Protein AF-A0A813L728-F1 (afdb_monomer_lite)

Radius of gyration: 20.86 Å; chains: 1; bounding box: 48×53×49 Å

pLDDT: mean 87.42, std 15.73, range [33.44, 98.44]

Foldseek 3Di:
DDDPPDPPPPDPDPPPPPQDQDDLVLLLVLLVVLLVVQLVVLVVVVVVCVVVVVDDDDQLDLNNLSSVCSVDPVNSVVLSVVLSVVCVVCSVVCRRPDSLSSSLVSLLVSVLVLLLVQVVDDSSNHNDPWAWPDCPDPRRLATPQLLVCVQVAWEQFQNDIAHNVVVCVVVVDDCVPCVVVSVVSSNVSSVVVLVSLCVQCPCCVVVPSSVNNSLNCCSGVNVVVSSLVSSVQFFDKDFADFDKHWYWHKHFPCPPNDTDIDIDIDIDGPPTPDIDGCPDDDDDDD

Sequence (286 aa):
MSGIPQHVSILQSDEESACLALSDEAADRAMCDFYESMASRARQQRRRRQRMCLGPLPAGSSKRNLSELYLDLGQRAELQASSRAYLRKHAARLGSACESSLRGLVALQHFFDLDLGDLSLPRELRRSDDEFVDETGPNQDVSLQMVMDATRALYVVEGATMDFASELSASGLDLEEVPHEVERLKADFADRLVQCVRSCLGSHAHSCPELLRAVTNAMSQSGLANMERACSDCPQVVVSGGEQRLVFDLRRADALGVATWALHLLVEKTDFESCLAVVDEEPWFC

Secondary structure (DSSP, 8-state):
--PPPP-----------------HHHHHHHHHHHHHHHHHHHHHHHHHHHHTT--SPPTT-HHHHHHHHHH-HHHHHHHHHHHHHHHHHHGGGSTT--HHHHHHHHHHHHHHHHHHHHTTS-GGG-SS---BS-TTSTTTTSBHHHHHHGGGSEEEETTEEEEHHHHHHHHT--TTT-HHHHHHHHHHHHHHHHHHHHHHHTTHHHH-HHHHHHHHHHTSHHHHHHHHHHTTTSPEEEEESSEEEEEEEEEE--BTTB--EEEEEEEEEES-SEEEEE-SS-----

Organism: Polarella glacialis (NCBI:txid89957)

Structure (mmCIF, N/CA/C/O backbone):
data_AF-A0A813L728-F1
#
_entry.id   AF-A0A813L728-F1
#
loop_
_atom_site.group_PDB
_atom_site.id
_atom_site.type_symbol
_atom_site.label_atom_id
_atom_site.label_alt_id
_atom_site.label_comp_id
_atom_site.label_asym_id
_atom_site.label_entity_id
_atom_site.label_seq_id
_atom_site.pdbx_PDB_ins_code
_atom_site.Cartn_x
_atom_site.Cartn_y
_atom_site.Cartn_z
_atom_site.occupancy
_atom_site.B_iso_or_equiv
_atom_site.auth_seq_id
_atom_site.auth_comp_id
_atom_site.auth_asym_id
_atom_site.auth_atom_id
_atom_site.pdbx_PDB_model_num
ATOM 1 N N . MET A 1 1 ? -29.711 -11.064 14.785 1.00 33.44 1 MET A N 1
ATOM 2 C CA . MET A 1 1 ? -28.654 -12.090 14.678 1.00 33.44 1 MET A CA 1
ATOM 3 C C . MET A 1 1 ? -28.111 -12.026 13.260 1.00 33.44 1 MET A C 1
ATOM 5 O O . MET A 1 1 ? -28.622 -12.707 12.383 1.00 33.44 1 MET A O 1
ATOM 9 N N . SER A 1 2 ? -27.172 -11.115 13.016 1.00 34.81 2 SER A N 1
ATOM 10 C CA . SER A 1 2 ? -26.448 -10.993 11.751 1.00 34.81 2 SER A CA 1
ATOM 11 C C . SER A 1 2 ? -25.449 -12.145 11.677 1.00 34.81 2 SER A C 1
ATOM 13 O O . SER A 1 2 ? -24.458 -12.172 12.402 1.00 34.81 2 SER A O 1
ATOM 15 N N . GLY A 1 3 ? -25.763 -13.160 10.872 1.00 37.31 3 GLY A N 1
ATOM 16 C CA . GLY A 1 3 ? -24.809 -14.219 10.574 1.00 37.31 3 GLY A CA 1
ATOM 17 C C . GLY A 1 3 ? -23.615 -13.607 9.853 1.00 37.31 3 GLY A C 1
ATOM 18 O O . GLY A 1 3 ? -23.790 -12.987 8.807 1.00 37.31 3 GLY A O 1
ATOM 19 N N . ILE A 1 4 ? -22.416 -13.769 10.413 1.00 40.19 4 ILE A N 1
ATOM 20 C CA . ILE A 1 4 ? -21.175 -13.579 9.662 1.00 40.19 4 ILE A CA 1
ATOM 21 C C . ILE A 1 4 ? -21.316 -14.462 8.415 1.00 40.19 4 ILE A C 1
ATOM 23 O O . ILE A 1 4 ? -21.597 -15.655 8.582 1.00 40.19 4 ILE A O 1
ATOM 27 N N . PRO A 1 5 ? -21.213 -13.914 7.189 1.00 42.25 5 PRO A N 1
ATOM 28 C CA . PRO A 1 5 ? -21.344 -14.727 5.995 1.00 42.25 5 PRO A CA 1
ATOM 29 C C . PRO A 1 5 ? -20.314 -15.849 6.086 1.00 42.25 5 PRO A C 1
ATOM 31 O O . PRO A 1 5 ? -19.114 -15.592 6.194 1.00 42.25 5 PRO A O 1
ATOM 34 N N . GLN A 1 6 ? -20.804 -17.094 6.117 1.00 45.06 6 GLN A N 1
ATOM 35 C CA . GLN A 1 6 ? -19.964 -18.268 5.930 1.00 45.06 6 GLN A CA 1
ATOM 36 C C . GLN A 1 6 ? -19.134 -17.998 4.685 1.00 45.06 6 GLN A C 1
ATOM 38 O O . GLN A 1 6 ? -19.723 -17.710 3.644 1.00 45.06 6 GLN A O 1
ATOM 43 N N . HIS A 1 7 ? -17.807 -18.014 4.857 1.00 42.72 7 HIS A N 1
ATOM 44 C CA . HIS A 1 7 ? -16.779 -17.962 3.822 1.00 42.72 7 HIS A CA 1
ATOM 45 C C . HIS A 1 7 ? -17.387 -18.090 2.426 1.00 42.72 7 HIS A C 1
ATOM 47 O O . HIS A 1 7 ? -17.710 -19.196 1.985 1.00 42.72 7 HIS A O 1
ATOM 53 N N . VAL A 1 8 ? -17.594 -16.955 1.753 1.00 39.00 8 VAL A N 1
ATOM 54 C CA . VAL A 1 8 ? -17.923 -16.982 0.334 1.00 39.00 8 VAL A CA 1
ATOM 55 C C . VAL A 1 8 ? -16.756 -17.724 -0.304 1.00 39.00 8 VAL A C 1
ATOM 57 O O . VAL A 1 8 ? -15.610 -17.276 -0.253 1.00 39.00 8 VAL A O 1
ATOM 60 N N . SER A 1 9 ? -17.032 -18.925 -0.805 1.00 40.25 9 SER A N 1
ATOM 61 C CA . SER A 1 9 ? -16.152 -19.644 -1.714 1.00 40.25 9 SER A CA 1
ATOM 62 C C . SER A 1 9 ? -16.129 -18.809 -2.992 1.00 40.25 9 SER A C 1
ATOM 64 O O . SER A 1 9 ? -16.942 -18.985 -3.894 1.00 40.25 9 SER A O 1
ATOM 66 N N . ILE A 1 10 ? -15.302 -17.763 -2.981 1.00 40.91 10 ILE A N 1
ATOM 67 C CA . ILE A 1 10 ? -15.144 -16.836 -4.093 1.00 40.91 10 ILE A CA 1
ATOM 68 C C . ILE A 1 10 ? -14.447 -17.627 -5.202 1.00 40.91 10 ILE A C 1
ATOM 70 O O . ILE A 1 10 ? -13.251 -17.890 -5.135 1.00 40.91 10 ILE A O 1
ATOM 74 N N . LEU A 1 11 ? -15.251 -18.001 -6.200 1.00 40.62 11 LEU A N 1
ATOM 75 C CA . LEU A 1 11 ? -14.861 -18.276 -7.583 1.00 40.62 11 LEU A CA 1
ATOM 76 C C . LEU A 1 11 ? -13.913 -19.471 -7.789 1.00 40.62 11 LEU A C 1
ATOM 78 O O . LEU A 1 11 ? -12.743 -19.316 -8.123 1.00 40.62 11 LEU A O 1
ATOM 82 N N . GLN A 1 12 ? -14.463 -20.683 -7.711 1.00 35.78 12 GLN A N 1
ATOM 83 C CA . GLN A 1 12 ? -14.023 -21.779 -8.581 1.00 35.78 12 GLN A CA 1
ATOM 84 C C . GLN A 1 12 ? -14.997 -21.857 -9.762 1.00 35.78 12 GLN A C 1
ATOM 86 O O . GLN A 1 12 ? -15.896 -22.690 -9.787 1.00 35.78 12 GLN A O 1
ATOM 91 N N . SER A 1 13 ? -14.896 -20.911 -10.696 1.00 40.94 13 SER A N 1
ATOM 92 C CA . SER A 1 13 ? -15.490 -21.084 -12.022 1.00 40.94 13 SER A CA 1
ATOM 93 C C . SER A 1 13 ? -14.519 -21.900 -12.869 1.00 40.94 13 SER A C 1
ATOM 95 O O . SER A 1 13 ? -13.358 -21.513 -12.998 1.00 40.94 13 SER A O 1
ATOM 97 N N . ASP A 1 14 ? -15.008 -23.008 -13.424 1.00 38.53 14 ASP A N 1
ATOM 98 C CA . ASP A 1 14 ? -14.308 -23.938 -14.318 1.00 38.53 14 ASP A CA 1
ATOM 99 C C . ASP A 1 14 ? -13.938 -23.287 -15.670 1.00 38.53 14 ASP A C 1
ATOM 101 O O . ASP A 1 14 ? -14.386 -23.704 -16.737 1.00 38.53 14 ASP A O 1
ATOM 105 N N . GLU A 1 15 ? -13.110 -22.243 -15.652 1.00 45.66 15 GLU A N 1
ATOM 106 C CA . GLU A 1 15 ? -12.369 -21.809 -16.834 1.00 45.66 15 GLU A CA 1
ATOM 107 C C . GLU A 1 15 ? -11.102 -22.666 -16.943 1.00 45.66 15 GLU A C 1
ATOM 109 O O . GLU A 1 15 ? -9.995 -22.234 -16.622 1.00 45.66 15 GLU A O 1
ATOM 114 N N . GLU A 1 16 ? -11.263 -23.905 -17.422 1.00 41.69 16 GLU A N 1
ATOM 115 C CA . GLU A 1 16 ? -10.178 -24.706 -18.008 1.00 41.69 16 GLU A CA 1
ATOM 116 C C . GLU A 1 16 ? -9.708 -24.042 -19.319 1.00 41.69 16 GLU A C 1
ATOM 118 O O . GLU A 1 16 ? -9.849 -24.562 -20.426 1.00 41.69 16 GLU A O 1
ATOM 123 N N . SER A 1 17 ? -9.175 -22.828 -19.201 1.00 46.94 17 SER A N 1
ATOM 124 C CA . SER A 1 17 ? -8.509 -22.110 -20.275 1.00 46.94 17 SER A CA 1
ATOM 125 C C . SER A 1 17 ? -7.067 -22.600 -20.331 1.00 46.94 17 SER A C 1
ATOM 127 O O . SER A 1 17 ? -6.365 -22.623 -19.318 1.00 46.94 17 SER A O 1
ATOM 129 N N . ALA A 1 18 ? -6.644 -23.058 -21.509 1.00 43.97 18 ALA A N 1
ATOM 130 C CA . ALA A 1 18 ? -5.327 -23.622 -21.767 1.00 43.97 18 ALA A CA 1
ATOM 131 C C . ALA A 1 18 ? -4.211 -22.716 -21.213 1.00 43.97 18 ALA A C 1
ATOM 133 O O . ALA A 1 18 ? -3.842 -21.709 -21.816 1.00 43.97 18 ALA A O 1
ATOM 134 N N . CYS A 1 19 ? -3.675 -23.092 -20.052 1.00 46.41 19 CYS A N 1
ATOM 135 C CA . CYS A 1 19 ? -2.580 -22.403 -19.388 1.00 46.41 19 CYS A CA 1
ATOM 136 C C . CYS A 1 19 ? -1.294 -22.673 -20.169 1.00 46.41 19 CYS A C 1
ATOM 138 O O . CYS A 1 19 ? -0.589 -23.657 -19.936 1.00 46.41 19 CYS A O 1
ATOM 140 N N . LEU A 1 20 ? -1.022 -21.829 -21.162 1.00 53.47 20 LEU A N 1
ATOM 141 C CA . LEU A 1 20 ? 0.283 -21.777 -21.801 1.00 53.47 20 LEU A CA 1
ATOM 142 C C . LEU A 1 20 ? 1.293 -21.369 -20.730 1.00 53.47 20 LEU A C 1
ATOM 144 O O . LEU A 1 20 ? 1.094 -20.372 -20.036 1.00 53.47 20 LEU A O 1
ATOM 148 N N . ALA A 1 21 ? 2.366 -22.151 -20.593 1.00 62.88 21 ALA A N 1
ATOM 149 C CA . ALA A 1 21 ? 3.501 -21.763 -19.773 1.00 62.88 21 ALA A CA 1
ATOM 150 C C . ALA A 1 21 ? 3.880 -20.318 -20.115 1.00 62.88 21 ALA A C 1
ATOM 152 O O . ALA A 1 21 ? 3.977 -19.973 -21.295 1.00 62.88 21 ALA A O 1
ATOM 153 N N . LEU A 1 22 ? 4.052 -19.488 -19.087 1.00 68.94 22 LEU A N 1
ATOM 154 C CA . LEU A 1 22 ? 4.446 -18.095 -19.243 1.00 68.94 22 LEU A CA 1
ATOM 155 C C . LEU A 1 22 ? 5.644 -17.993 -20.177 1.00 68.94 22 LEU A C 1
ATOM 157 O O . LEU A 1 22 ? 6.739 -18.435 -19.825 1.00 68.94 22 LEU A O 1
ATOM 161 N N . SER A 1 23 ? 5.431 -17.440 -21.371 1.00 84.38 23 SER A N 1
ATOM 162 C CA . SER A 1 23 ? 6.546 -17.189 -22.268 1.00 84.38 23 SER A CA 1
ATOM 163 C C . SER A 1 23 ? 7.343 -16.015 -21.711 1.00 84.38 23 SER A C 1
ATOM 165 O O . SER A 1 23 ? 6.770 -15.014 -21.266 1.00 84.38 23 SER A O 1
ATOM 167 N N . ASP A 1 24 ? 8.670 -16.132 -21.734 1.00 87.00 24 ASP A N 1
ATOM 168 C CA . ASP A 1 24 ? 9.563 -15.035 -21.352 1.00 87.00 24 ASP A CA 1
ATOM 169 C C . ASP A 1 24 ? 9.222 -13.755 -22.145 1.00 87.00 24 ASP A C 1
ATOM 171 O O . ASP A 1 24 ? 9.343 -12.653 -21.616 1.00 87.00 24 ASP A O 1
ATOM 175 N N . GLU A 1 25 ? 8.702 -13.878 -23.376 1.00 90.25 25 GLU A N 1
ATOM 176 C CA . GLU A 1 25 ? 8.285 -12.719 -24.172 1.00 90.25 25 GLU A CA 1
ATOM 177 C C . GLU A 1 25 ? 7.039 -12.017 -23.617 1.00 90.25 25 GLU A C 1
ATOM 179 O O . GLU A 1 25 ? 6.955 -10.794 -23.697 1.00 90.25 25 GLU A O 1
ATOM 184 N N . ALA A 1 26 ? 6.059 -12.757 -23.085 1.00 88.62 26 ALA A N 1
ATOM 185 C CA . ALA A 1 26 ? 4.867 -12.161 -22.478 1.00 88.62 26 ALA A CA 1
ATOM 186 C C . ALA A 1 26 ? 5.221 -11.414 -21.186 1.00 88.62 26 ALA A C 1
ATOM 188 O O . ALA A 1 26 ? 4.775 -10.286 -20.980 1.00 88.62 26 ALA A O 1
ATOM 189 N N . ALA A 1 27 ? 6.083 -12.009 -20.356 1.00 90.56 27 ALA A N 1
ATOM 190 C CA . ALA A 1 27 ? 6.622 -11.349 -19.172 1.00 90.56 27 ALA A CA 1
ATOM 191 C C . ALA A 1 27 ? 7.391 -10.069 -19.544 1.00 90.56 27 ALA A C 1
ATOM 193 O O . ALA A 1 27 ? 7.193 -9.022 -18.927 1.00 90.56 27 ALA A O 1
ATOM 194 N N . ASP A 1 28 ? 8.234 -10.137 -20.576 1.00 93.00 28 ASP A N 1
ATOM 195 C CA . ASP A 1 28 ? 9.017 -8.998 -21.049 1.00 93.00 28 ASP A CA 1
ATOM 196 C C . ASP A 1 28 ? 8.149 -7.861 -21.585 1.00 93.00 28 ASP A C 1
ATOM 198 O O . ASP A 1 28 ? 8.400 -6.706 -21.242 1.00 93.00 28 ASP A O 1
ATOM 202 N N . ARG A 1 29 ? 7.102 -8.166 -22.361 1.00 92.88 29 ARG A N 1
ATOM 203 C CA . ARG A 1 29 ? 6.135 -7.152 -22.807 1.00 92.88 29 ARG A CA 1
ATOM 204 C C . ARG A 1 29 ? 5.425 -6.493 -21.630 1.00 92.88 29 ARG A C 1
ATOM 206 O O . ARG A 1 29 ? 5.474 -5.273 -21.519 1.00 92.88 29 ARG A O 1
ATOM 213 N N . ALA A 1 30 ? 4.868 -7.281 -20.708 1.00 91.81 30 ALA A N 1
ATOM 214 C CA . ALA A 1 30 ? 4.169 -6.752 -19.537 1.00 91.81 30 ALA A CA 1
ATOM 215 C C . ALA A 1 30 ? 5.060 -5.812 -18.700 1.00 91.81 30 ALA A C 1
ATOM 217 O O . ALA A 1 30 ? 4.615 -4.740 -18.282 1.00 91.81 30 ALA A O 1
ATOM 218 N N . MET A 1 31 ? 6.335 -6.173 -18.499 1.00 94.94 31 MET A N 1
ATOM 219 C CA . MET A 1 31 ? 7.312 -5.317 -17.817 1.00 94.94 31 MET A CA 1
ATOM 220 C C . MET A 1 31 ? 7.624 -4.044 -18.610 1.00 94.94 31 MET A C 1
ATOM 222 O O . MET A 1 31 ? 7.572 -2.949 -18.045 1.00 94.94 31 MET A O 1
ATOM 226 N N . CYS A 1 32 ? 7.949 -4.158 -19.901 1.00 94.75 32 CYS A N 1
ATOM 227 C CA . CYS A 1 32 ? 8.229 -3.001 -20.752 1.00 94.75 32 CYS A CA 1
ATOM 228 C C . CYS A 1 32 ? 7.060 -2.014 -20.734 1.00 94.75 32 CYS A C 1
ATOM 230 O O . CYS A 1 32 ? 7.256 -0.847 -20.393 1.00 94.75 32 CYS A O 1
ATOM 232 N N . ASP A 1 33 ? 5.846 -2.500 -20.979 1.00 93.38 33 ASP A N 1
ATOM 233 C CA . ASP A 1 33 ? 4.644 -1.676 -21.032 1.00 93.38 33 ASP A CA 1
ATOM 234 C C . ASP A 1 33 ? 4.364 -0.992 -19.686 1.00 93.38 33 ASP A C 1
ATOM 236 O O . ASP A 1 33 ? 3.955 0.174 -19.648 1.00 93.38 33 ASP A O 1
ATOM 240 N N . PHE A 1 34 ? 4.573 -1.692 -18.564 1.00 94.88 34 PHE A N 1
ATOM 241 C CA . PHE A 1 34 ? 4.409 -1.117 -17.227 1.00 94.88 34 PHE A CA 1
ATOM 242 C C . PHE A 1 34 ? 5.401 0.031 -16.985 1.00 94.88 34 PHE A C 1
ATOM 244 O O . PHE A 1 34 ? 5.005 1.161 -16.686 1.00 94.88 34 PHE A O 1
ATOM 251 N N . TYR A 1 35 ? 6.699 -0.222 -17.157 1.00 96.25 35 TYR A N 1
ATOM 252 C CA . TYR A 1 35 ? 7.739 0.772 -16.876 1.00 96.25 35 TYR A CA 1
ATOM 253 C C . TYR A 1 35 ? 7.752 1.933 -17.878 1.00 96.25 35 TYR A C 1
ATOM 255 O O . TYR A 1 35 ? 8.123 3.059 -17.526 1.00 96.25 35 TYR A O 1
ATOM 263 N N . GLU A 1 36 ? 7.344 1.701 -19.125 1.00 95.69 36 GLU A N 1
ATOM 264 C CA . GLU A 1 36 ? 7.125 2.767 -20.100 1.00 95.69 36 GLU A CA 1
ATOM 265 C C . GLU A 1 36 ? 5.927 3.637 -19.732 1.00 95.69 36 GLU A C 1
ATOM 267 O O . GLU A 1 36 ? 6.046 4.864 -19.795 1.00 95.69 36 GLU A O 1
ATOM 272 N N . SER A 1 37 ? 4.826 3.036 -19.267 1.00 93.62 37 SER A N 1
ATOM 273 C CA . SER A 1 37 ? 3.668 3.770 -18.746 1.00 93.62 37 SER A CA 1
ATOM 274 C C . SER A 1 37 ? 4.062 4.667 -17.568 1.00 93.62 37 SER A C 1
ATOM 276 O O . SER A 1 37 ? 3.801 5.875 -17.589 1.00 93.62 37 SER A O 1
ATOM 278 N N . MET A 1 38 ? 4.803 4.136 -16.588 1.00 95.06 38 MET A N 1
ATOM 279 C CA . MET A 1 38 ? 5.281 4.918 -15.439 1.00 95.06 38 MET A CA 1
ATOM 280 C C . MET A 1 38 ? 6.205 6.071 -15.859 1.00 95.06 38 MET A C 1
ATOM 282 O O . MET A 1 38 ? 6.043 7.207 -15.402 1.00 95.06 38 MET A O 1
ATOM 286 N N . ALA A 1 39 ? 7.126 5.824 -16.795 1.00 96.56 39 ALA A N 1
ATOM 287 C CA . ALA A 1 39 ? 7.985 6.871 -17.346 1.00 96.56 39 ALA A CA 1
ATOM 288 C C . ALA A 1 39 ? 7.194 7.927 -18.138 1.00 96.56 39 ALA A C 1
ATOM 290 O O . ALA A 1 39 ? 7.503 9.119 -18.065 1.00 96.56 39 ALA A O 1
ATOM 291 N N . SER A 1 40 ? 6.172 7.520 -18.894 1.00 94.94 40 SER A N 1
ATOM 292 C CA . SER A 1 40 ? 5.289 8.430 -19.628 1.00 94.94 40 SER A CA 1
ATOM 293 C C . SER A 1 40 ? 4.537 9.362 -18.675 1.00 94.94 40 SER A C 1
ATOM 295 O O . SER A 1 40 ? 4.612 10.586 -18.830 1.00 94.94 40 SER A O 1
ATOM 297 N N . ARG A 1 41 ? 3.932 8.805 -17.615 1.00 91.19 41 ARG A N 1
ATOM 298 C CA . ARG A 1 41 ? 3.244 9.559 -16.553 1.00 91.19 41 ARG A CA 1
ATOM 299 C C . ARG A 1 41 ? 4.178 10.575 -15.884 1.00 91.19 41 ARG A C 1
ATOM 301 O O . ARG A 1 41 ? 3.833 11.753 -15.776 1.00 91.19 41 ARG A O 1
ATOM 308 N N . ALA A 1 42 ? 5.405 10.174 -15.541 1.00 94.44 42 ALA A N 1
ATOM 309 C CA . ALA A 1 42 ? 6.411 11.078 -14.974 1.00 94.44 42 ALA A CA 1
ATOM 310 C C . ALA A 1 42 ? 6.763 12.248 -15.925 1.00 94.44 42 ALA A C 1
ATOM 312 O O . ALA A 1 42 ? 6.818 13.414 -15.515 1.00 94.44 42 ALA A O 1
ATOM 313 N N . ARG A 1 43 ? 6.941 11.978 -17.230 1.00 95.94 43 ARG A N 1
ATOM 314 C CA . ARG A 1 43 ? 7.182 13.029 -18.244 1.00 95.94 43 ARG A CA 1
ATOM 315 C C . ARG A 1 43 ? 5.996 13.981 -18.364 1.00 95.94 43 ARG A C 1
ATOM 317 O O . ARG A 1 43 ? 6.195 15.195 -18.459 1.00 95.94 43 ARG A O 1
ATOM 324 N N . GLN A 1 44 ? 4.777 13.453 -18.376 1.00 92.44 44 GLN A N 1
ATOM 325 C CA . GLN A 1 44 ? 3.551 14.238 -18.497 1.00 92.44 44 GLN A CA 1
ATOM 326 C C . GLN A 1 44 ? 3.350 15.150 -17.286 1.00 92.44 44 GLN A C 1
ATOM 328 O O . GLN A 1 44 ? 3.116 16.346 -17.465 1.00 92.44 44 GLN A O 1
ATOM 333 N N . GLN A 1 45 ? 3.539 14.639 -16.067 1.00 91.31 45 GLN A N 1
ATOM 334 C CA . GLN A 1 45 ? 3.459 15.438 -14.844 1.00 91.31 45 GLN A CA 1
ATOM 335 C C . GLN A 1 45 ? 4.472 16.592 -14.863 1.00 91.31 45 GLN A C 1
ATOM 337 O O . GLN A 1 45 ? 4.116 17.742 -14.583 1.00 91.31 45 GLN A O 1
ATOM 342 N N . ARG A 1 46 ? 5.717 16.324 -15.282 1.00 92.62 46 ARG A N 1
ATOM 343 C CA . ARG A 1 46 ? 6.753 17.357 -15.444 1.00 92.62 46 ARG A CA 1
ATOM 344 C C . ARG A 1 46 ? 6.343 18.425 -16.464 1.00 92.62 46 ARG A C 1
ATOM 346 O O . ARG A 1 46 ? 6.459 19.615 -16.172 1.00 92.62 46 ARG A O 1
ATOM 353 N N . ARG A 1 47 ? 5.806 18.023 -17.623 1.00 93.75 47 ARG A N 1
ATOM 354 C CA . ARG A 1 47 ? 5.291 18.944 -18.658 1.00 93.75 47 ARG A CA 1
ATOM 355 C C . ARG A 1 47 ? 4.105 19.771 -18.156 1.00 93.75 47 ARG A C 1
ATOM 357 O O . ARG A 1 47 ? 4.062 20.975 -18.395 1.00 93.75 47 ARG A O 1
ATOM 364 N N . ARG A 1 48 ? 3.155 19.160 -17.439 1.00 91.69 48 ARG A N 1
ATOM 365 C CA . ARG A 1 48 ? 1.980 19.841 -16.871 1.00 91.69 48 ARG A CA 1
ATOM 366 C C . ARG A 1 48 ? 2.403 20.926 -15.882 1.00 91.69 48 ARG A C 1
ATOM 368 O O . ARG A 1 48 ? 1.940 22.057 -15.992 1.00 91.69 48 ARG A O 1
ATOM 375 N N . ARG A 1 49 ? 3.337 20.629 -14.973 1.00 91.81 49 ARG A N 1
ATOM 376 C CA . ARG A 1 49 ? 3.877 21.626 -14.029 1.00 91.81 49 ARG A CA 1
ATOM 377 C C . ARG A 1 49 ? 4.576 22.790 -14.728 1.00 91.81 49 ARG A C 1
ATOM 379 O O . ARG A 1 49 ? 4.379 23.932 -14.324 1.00 91.81 49 ARG A O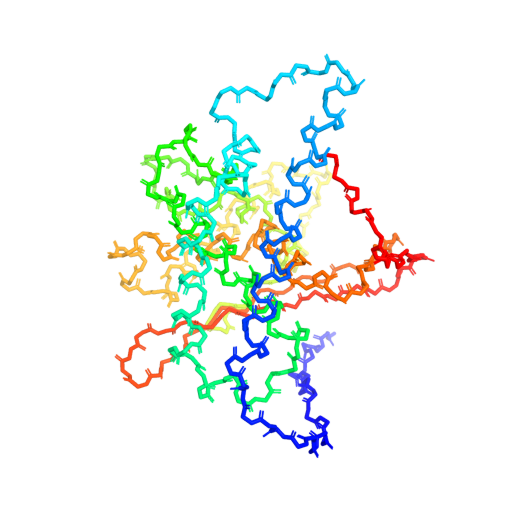 1
ATOM 386 N N . GLN A 1 50 ? 5.347 22.509 -15.782 1.00 91.94 50 GLN A N 1
ATOM 387 C CA . GLN A 1 50 ? 5.982 23.546 -16.605 1.00 91.94 50 GLN A CA 1
ATOM 388 C C . GLN A 1 50 ? 4.941 24.454 -17.271 1.00 91.94 50 GLN A C 1
ATOM 390 O O . GLN A 1 50 ? 5.088 25.670 -17.225 1.00 91.94 50 GLN A O 1
ATOM 395 N N . ARG A 1 51 ? 3.861 23.882 -17.823 1.00 92.25 51 ARG A N 1
ATOM 396 C CA . ARG A 1 51 ? 2.751 24.647 -18.423 1.00 92.25 51 ARG A CA 1
ATOM 397 C C . ARG A 1 51 ? 2.006 25.516 -17.409 1.00 92.25 51 ARG A C 1
ATOM 399 O O . ARG A 1 51 ? 1.585 26.609 -17.755 1.00 92.25 51 ARG A O 1
ATOM 406 N N . MET A 1 52 ? 1.857 25.039 -16.172 1.00 92.19 52 MET A N 1
ATOM 407 C CA . MET A 1 52 ? 1.209 25.783 -15.083 1.00 92.19 52 MET A CA 1
ATOM 408 C C . MET A 1 52 ? 2.156 26.764 -14.367 1.00 92.19 52 MET A C 1
ATOM 410 O O . MET A 1 52 ? 1.763 27.358 -13.368 1.00 92.19 52 MET A O 1
ATOM 414 N N . CYS A 1 53 ? 3.403 26.921 -14.831 1.00 90.31 53 CYS A N 1
ATOM 415 C CA . CYS A 1 53 ? 4.421 27.772 -14.205 1.00 90.31 53 CYS A CA 1
ATOM 416 C C . CYS A 1 53 ? 4.663 27.476 -12.707 1.00 90.31 53 CYS A C 1
ATOM 418 O O . CYS A 1 53 ? 5.112 28.346 -11.967 1.00 90.31 53 CYS A O 1
ATOM 420 N N . LEU A 1 54 ? 4.420 26.240 -12.248 1.00 88.88 54 LEU A N 1
ATOM 421 C CA . LEU A 1 54 ? 4.483 25.858 -10.824 1.00 88.88 54 LEU A CA 1
ATOM 422 C C . LEU A 1 54 ? 5.902 25.572 -10.300 1.00 88.88 54 LEU A C 1
ATOM 424 O O . LEU A 1 54 ? 6.063 24.947 -9.251 1.00 88.88 54 LEU A O 1
ATOM 428 N N . GLY A 1 55 ? 6.937 25.979 -11.037 1.00 89.19 55 GLY A N 1
ATOM 429 C CA . GLY A 1 55 ? 8.327 25.662 -10.713 1.00 89.19 55 GLY A CA 1
ATOM 430 C C . GLY A 1 55 ? 8.631 24.150 -10.638 1.00 89.19 55 GLY A C 1
ATOM 431 O O . GLY A 1 55 ? 7.750 23.292 -10.820 1.00 89.19 55 GLY A O 1
ATOM 432 N N . PRO A 1 56 ? 9.903 23.784 -10.398 1.00 89.31 56 PRO A N 1
ATOM 433 C CA . PRO A 1 56 ? 10.263 22.404 -10.096 1.00 89.31 56 PRO A CA 1
ATOM 434 C C . PRO A 1 56 ? 9.612 21.953 -8.782 1.00 89.31 56 PRO A C 1
ATOM 436 O O . PRO A 1 56 ? 9.280 22.767 -7.923 1.00 89.31 56 PRO A O 1
ATOM 439 N N . LEU A 1 57 ? 9.426 20.641 -8.626 1.00 89.25 57 LEU A N 1
ATOM 440 C CA . LEU A 1 57 ? 9.069 20.088 -7.322 1.00 89.25 57 LEU A CA 1
ATOM 441 C C . LEU A 1 57 ? 10.196 20.384 -6.312 1.00 89.25 57 LEU A C 1
ATOM 443 O O . LEU A 1 57 ? 11.369 20.383 -6.711 1.00 89.25 57 LEU A O 1
ATOM 447 N N . PRO A 1 58 ? 9.868 20.619 -5.027 1.00 90.50 58 PRO A N 1
ATOM 448 C CA . PRO A 1 58 ? 10.872 20.804 -3.987 1.00 90.50 58 PRO A CA 1
ATOM 449 C C . PRO A 1 58 ? 11.895 19.664 -3.989 1.00 90.50 58 PRO A C 1
ATOM 451 O O . PRO A 1 58 ? 11.545 18.499 -4.218 1.00 90.50 58 PRO A O 1
ATOM 454 N N . ALA A 1 59 ? 13.166 20.005 -3.766 1.00 90.12 59 ALA A N 1
ATOM 455 C CA . ALA A 1 59 ? 14.199 19.002 -3.535 1.00 90.12 59 ALA A CA 1
ATOM 456 C C . ALA A 1 59 ? 13.819 18.157 -2.313 1.00 90.12 59 ALA A C 1
ATOM 458 O O . ALA A 1 59 ? 13.367 18.702 -1.309 1.00 90.12 59 ALA A O 1
ATOM 459 N N . GLY A 1 60 ? 13.958 16.840 -2.443 1.00 87.06 60 GLY A N 1
ATOM 460 C CA . GLY A 1 60 ? 13.613 15.881 -1.399 1.00 87.06 60 GLY A CA 1
ATOM 461 C C . GLY A 1 60 ? 12.120 15.617 -1.194 1.00 87.06 60 GLY A C 1
ATOM 462 O O . GLY A 1 60 ? 11.751 14.986 -0.212 1.00 87.06 60 GLY A O 1
ATOM 463 N N . SER A 1 61 ? 11.247 16.082 -2.098 1.00 94.38 61 SER A N 1
ATOM 464 C CA . SER A 1 61 ? 9.852 15.621 -2.103 1.00 94.38 61 SER A CA 1
ATOM 465 C C . SER A 1 61 ? 9.749 14.220 -2.709 1.00 94.38 61 SER A C 1
ATOM 467 O O . SER A 1 61 ? 10.307 13.966 -3.780 1.00 94.38 61 SER A O 1
ATOM 469 N N . SER A 1 62 ? 8.966 13.345 -2.082 1.00 94.06 62 SER A N 1
ATOM 470 C CA . SER A 1 62 ? 8.681 11.983 -2.560 1.00 94.06 62 SER A CA 1
ATOM 471 C C . SER A 1 62 ? 8.237 11.953 -4.025 1.00 94.06 62 SER A C 1
ATOM 473 O O . SER A 1 62 ? 8.794 11.223 -4.842 1.00 94.06 62 SER A O 1
ATOM 475 N N . LYS A 1 63 ? 7.320 12.855 -4.407 1.00 94.25 63 LYS A N 1
ATOM 476 C CA . LYS A 1 63 ? 6.822 13.016 -5.782 1.00 94.25 63 LYS A CA 1
ATOM 477 C C . LYS A 1 63 ? 7.951 13.298 -6.773 1.00 94.25 63 LYS A C 1
ATOM 479 O O . LYS A 1 63 ? 7.907 12.827 -7.910 1.00 94.25 63 LYS A O 1
ATOM 484 N N . ARG A 1 64 ? 8.961 14.078 -6.371 1.00 95.12 64 ARG A N 1
ATOM 485 C CA . ARG A 1 64 ? 10.132 14.350 -7.209 1.00 95.12 64 ARG A CA 1
ATOM 486 C C . ARG A 1 64 ? 11.014 13.115 -7.313 1.00 95.12 64 ARG A C 1
ATOM 488 O O . ARG A 1 64 ? 11.337 12.734 -8.432 1.00 95.12 64 ARG A O 1
ATOM 495 N N . ASN A 1 65 ? 11.351 12.501 -6.184 1.00 96.81 65 ASN A N 1
ATOM 496 C CA . ASN A 1 65 ? 12.220 11.326 -6.120 1.00 96.81 65 ASN A CA 1
ATOM 497 C C . ASN A 1 65 ? 11.638 10.165 -6.943 1.00 96.81 65 ASN A C 1
ATOM 499 O O . ASN A 1 65 ? 12.327 9.569 -7.768 1.00 96.81 65 ASN A O 1
ATOM 503 N N . LEU A 1 66 ? 10.331 9.921 -6.813 1.00 96.38 66 LEU A N 1
ATOM 504 C CA . LEU A 1 66 ? 9.595 8.935 -7.599 1.00 96.38 66 LEU A CA 1
ATOM 505 C C . LEU A 1 66 ? 9.570 9.284 -9.095 1.00 96.38 66 LEU A C 1
ATOM 507 O O . LEU A 1 66 ? 9.733 8.411 -9.944 1.00 96.38 66 LEU A O 1
ATOM 511 N N . SER A 1 67 ? 9.382 10.557 -9.454 1.00 95.94 67 SER A N 1
ATOM 512 C CA . SER A 1 67 ? 9.443 10.966 -10.860 1.00 95.94 67 SER A CA 1
ATOM 513 C C . SER A 1 67 ? 10.849 10.806 -11.442 1.00 95.94 67 SER A C 1
ATOM 515 O O . SER A 1 67 ? 10.967 10.445 -12.610 1.00 95.94 67 SER A O 1
ATOM 517 N N . GLU A 1 68 ? 11.900 11.119 -10.686 1.00 96.81 68 GLU A N 1
ATOM 518 C CA . GLU A 1 68 ? 13.288 10.994 -11.139 1.00 96.81 68 GLU A CA 1
ATOM 519 C C . GLU A 1 68 ? 13.660 9.523 -11.357 1.00 96.81 68 GLU A C 1
ATOM 521 O O . GLU A 1 68 ? 14.238 9.212 -12.397 1.00 96.81 68 GLU A O 1
ATOM 526 N N . LEU A 1 69 ? 13.203 8.622 -10.480 1.00 97.12 69 LEU A N 1
ATOM 527 C CA . LEU A 1 69 ? 13.356 7.170 -10.615 1.00 97.12 69 LEU A CA 1
ATOM 528 C C . LEU A 1 69 ? 12.915 6.643 -11.993 1.00 97.12 69 LEU A C 1
ATOM 530 O O . LEU A 1 69 ? 13.642 5.885 -12.626 1.00 97.12 69 LEU A O 1
ATOM 534 N N . TYR A 1 70 ? 11.736 7.046 -12.484 1.00 97.44 70 TYR A N 1
ATOM 535 C CA . TYR A 1 70 ? 11.220 6.556 -13.774 1.00 97.44 70 TYR A CA 1
ATOM 536 C C . TYR A 1 70 ? 11.766 7.303 -14.995 1.00 97.44 70 TYR A C 1
ATOM 538 O O . TYR A 1 70 ? 11.635 6.824 -16.126 1.00 97.44 70 TYR A O 1
ATOM 546 N N . LEU A 1 71 ? 12.317 8.502 -14.799 1.00 97.25 71 LEU A N 1
ATOM 547 C CA . LEU A 1 71 ? 12.942 9.277 -15.870 1.00 97.25 71 LEU A CA 1
ATOM 548 C C . LEU A 1 71 ? 14.402 8.872 -16.094 1.00 97.25 71 LEU A C 1
ATOM 550 O O . LEU A 1 71 ? 14.903 9.047 -17.207 1.00 97.25 71 LEU A O 1
ATOM 554 N N . ASP A 1 72 ? 15.060 8.335 -15.070 1.00 97.81 72 ASP A N 1
ATOM 555 C CA . ASP A 1 72 ? 16.401 7.778 -15.156 1.00 97.81 72 ASP A CA 1
ATOM 556 C C . ASP A 1 72 ? 16.387 6.402 -15.846 1.00 97.81 72 ASP A C 1
ATOM 558 O O . ASP A 1 72 ? 15.701 5.466 -15.432 1.00 97.81 72 ASP A O 1
ATOM 562 N N . LEU A 1 73 ? 17.141 6.276 -16.942 1.00 97.31 73 LEU A N 1
ATOM 563 C CA . LEU A 1 73 ? 17.173 5.042 -17.731 1.00 97.31 73 LEU A CA 1
ATOM 564 C C . LEU A 1 73 ? 17.879 3.890 -17.007 1.00 97.31 73 LEU A C 1
ATOM 566 O O . LEU A 1 73 ? 17.488 2.742 -17.212 1.00 97.31 73 LEU A O 1
ATOM 570 N N . GLY A 1 74 ? 18.899 4.185 -16.198 1.00 98.00 74 GLY A N 1
ATOM 571 C CA . GLY A 1 74 ? 19.677 3.181 -15.476 1.00 98.00 74 GLY A CA 1
ATOM 572 C C . GLY A 1 74 ? 18.864 2.568 -14.343 1.00 98.00 74 GLY A C 1
ATOM 573 O O . GLY A 1 74 ? 18.665 1.357 -14.322 1.00 98.00 74 GLY A O 1
ATOM 574 N N . GLN A 1 75 ? 18.289 3.410 -13.481 1.00 96.94 75 GLN A N 1
ATOM 575 C CA . GLN A 1 75 ? 17.440 2.966 -12.371 1.00 96.94 75 GLN A CA 1
ATOM 576 C C . GLN A 1 75 ? 16.235 2.165 -12.871 1.00 96.94 75 GLN A C 1
ATOM 578 O O . GLN A 1 75 ? 15.890 1.123 -12.318 1.00 96.94 75 GLN A O 1
ATOM 583 N N . ARG A 1 76 ? 15.610 2.595 -13.972 1.00 96.69 76 ARG A N 1
ATOM 584 C CA . ARG A 1 76 ? 14.495 1.855 -14.571 1.00 96.69 76 ARG A CA 1
ATOM 585 C C . ARG A 1 76 ? 14.912 0.482 -15.108 1.00 96.69 76 ARG A C 1
ATOM 587 O O . ARG A 1 76 ? 14.135 -0.461 -14.993 1.00 96.69 76 ARG A O 1
ATOM 594 N N . ALA A 1 77 ? 16.112 0.354 -15.676 1.00 96.81 77 ALA A N 1
ATOM 595 C CA . ALA A 1 77 ? 16.635 -0.936 -16.128 1.00 96.81 77 ALA A CA 1
ATOM 596 C C . ALA A 1 77 ? 16.930 -1.882 -14.948 1.00 96.81 77 ALA A C 1
ATOM 598 O O . ALA A 1 77 ? 16.661 -3.079 -15.041 1.00 96.81 77 ALA A O 1
ATOM 599 N N . GLU A 1 78 ? 17.428 -1.355 -13.826 1.00 96.94 78 GLU A N 1
ATOM 600 C CA . GLU A 1 78 ? 17.635 -2.125 -12.591 1.00 96.94 78 GLU A CA 1
ATOM 601 C C . GLU A 1 78 ? 16.310 -2.641 -12.014 1.00 96.94 78 GLU A C 1
ATOM 603 O O . GLU A 1 78 ? 16.197 -3.822 -11.682 1.00 96.94 78 GLU A O 1
ATOM 608 N N . LEU A 1 79 ? 15.281 -1.790 -11.970 1.00 96.62 79 LEU A N 1
ATOM 609 C CA . LEU A 1 79 ? 13.938 -2.173 -11.529 1.00 96.62 79 LEU A CA 1
ATOM 610 C C . LEU A 1 79 ? 13.333 -3.262 -12.427 1.00 96.62 79 LEU A C 1
ATOM 612 O O . LEU A 1 79 ? 12.878 -4.289 -11.929 1.00 96.62 79 LEU A O 1
ATOM 616 N N . GLN A 1 80 ? 13.426 -3.097 -13.751 1.00 96.50 80 GLN A N 1
ATOM 617 C CA . GLN A 1 80 ? 13.015 -4.124 -14.716 1.00 96.50 80 GLN A CA 1
ATOM 618 C C . GLN A 1 80 ? 13.731 -5.460 -14.486 1.00 96.50 80 GLN A C 1
ATOM 620 O O . GLN A 1 80 ? 13.111 -6.523 -14.556 1.00 96.50 80 GLN A O 1
ATOM 625 N N . ALA A 1 81 ? 15.034 -5.427 -14.193 1.00 96.19 81 ALA A N 1
ATOM 626 C CA . ALA A 1 81 ? 15.794 -6.630 -13.884 1.00 96.19 81 ALA A CA 1
ATOM 627 C C . ALA A 1 81 ? 15.323 -7.297 -12.577 1.00 96.19 81 ALA A C 1
ATOM 629 O O . ALA A 1 81 ? 15.238 -8.528 -12.537 1.00 96.19 81 ALA A O 1
ATOM 630 N N . SER A 1 82 ? 14.968 -6.511 -11.549 1.00 96.50 82 SER A N 1
ATOM 631 C CA . SER A 1 82 ? 14.376 -7.015 -10.299 1.00 96.50 82 SER A CA 1
ATOM 632 C C . SER A 1 82 ? 13.048 -7.731 -10.561 1.00 96.50 82 SER A C 1
ATOM 634 O O . SER A 1 82 ? 12.903 -8.906 -10.211 1.00 96.50 82 SER A O 1
ATOM 636 N N . SER A 1 83 ? 12.119 -7.095 -11.285 1.00 96.50 83 SER A N 1
ATOM 637 C CA . SER A 1 83 ? 10.834 -7.711 -11.644 1.00 96.50 83 SER A CA 1
ATOM 638 C C . SER A 1 83 ? 11.017 -8.986 -12.465 1.00 96.50 83 SER A C 1
ATOM 640 O O . SER A 1 83 ? 10.372 -9.999 -12.194 1.00 96.50 83 SER A O 1
ATOM 642 N N . ARG A 1 84 ? 11.961 -9.004 -13.414 1.00 95.12 84 ARG A N 1
ATOM 643 C CA . ARG A 1 84 ? 12.277 -10.214 -14.189 1.00 95.12 84 ARG A CA 1
ATOM 644 C C . ARG A 1 84 ? 12.788 -11.343 -13.292 1.00 95.12 84 ARG A C 1
ATOM 646 O O . ARG A 1 84 ? 12.394 -12.498 -13.465 1.00 95.12 84 ARG A O 1
ATOM 653 N N . ALA A 1 85 ? 13.673 -11.034 -12.345 1.00 94.88 85 ALA A N 1
ATOM 654 C CA . ALA A 1 85 ? 14.181 -12.013 -11.388 1.00 94.88 85 ALA A CA 1
ATOM 655 C C . ALA A 1 85 ? 13.057 -12.561 -10.494 1.00 94.88 85 ALA A C 1
ATOM 657 O O . ALA A 1 85 ? 12.995 -13.773 -10.263 1.00 94.88 85 ALA A O 1
ATOM 658 N N . TYR A 1 86 ? 12.137 -11.697 -10.058 1.00 94.00 86 TYR A N 1
ATOM 659 C CA . TYR A 1 86 ? 10.949 -12.084 -9.303 1.00 94.00 86 TYR A CA 1
ATOM 660 C C . TYR A 1 86 ? 10.049 -13.040 -10.099 1.00 94.00 86 TYR A C 1
ATOM 662 O O . TYR A 1 86 ? 9.758 -14.140 -9.625 1.00 94.00 86 TYR A O 1
ATOM 670 N N . LEU A 1 87 ? 9.665 -12.679 -11.328 1.00 92.44 87 LEU A N 1
ATOM 671 C CA . LEU A 1 87 ? 8.801 -13.516 -12.169 1.00 92.44 87 LEU A CA 1
ATOM 672 C C . LEU A 1 87 ? 9.417 -14.901 -12.403 1.00 92.44 87 LEU A C 1
ATOM 674 O O . LEU A 1 87 ? 8.733 -15.911 -12.258 1.00 92.44 87 LEU A O 1
ATOM 678 N N . ARG A 1 88 ? 10.729 -14.973 -12.661 1.00 91.56 88 ARG A N 1
ATOM 679 C CA . ARG A 1 88 ? 11.452 -16.249 -12.810 1.00 91.56 88 ARG A CA 1
ATOM 680 C C . ARG A 1 88 ? 11.440 -17.085 -11.536 1.00 91.56 88 ARG A C 1
ATOM 682 O O . ARG A 1 88 ? 11.173 -18.283 -11.592 1.00 91.56 88 ARG A O 1
ATOM 689 N N . LYS A 1 89 ? 11.698 -16.461 -10.384 1.00 89.88 89 LYS A N 1
ATOM 690 C CA . LYS A 1 89 ? 11.665 -17.129 -9.074 1.00 89.88 89 LYS A CA 1
ATOM 691 C C . LYS A 1 89 ? 10.283 -17.708 -8.763 1.00 89.88 89 LYS A C 1
ATOM 693 O O . LYS A 1 89 ? 10.184 -18.731 -8.086 1.00 89.88 89 LYS A O 1
ATOM 698 N N . HIS A 1 90 ? 9.227 -17.068 -9.256 1.00 88.44 90 HIS A N 1
ATOM 699 C CA . HIS A 1 90 ? 7.843 -17.424 -8.961 1.00 88.44 90 HIS A CA 1
ATOM 700 C C . HIS A 1 90 ? 7.096 -18.068 -10.135 1.00 88.44 90 HIS A C 1
ATOM 702 O O . HIS A 1 90 ? 5.905 -18.330 -10.000 1.00 88.44 90 HIS A O 1
ATOM 708 N N . ALA A 1 91 ? 7.776 -18.422 -11.231 1.00 86.81 91 ALA A N 1
ATOM 709 C CA . ALA A 1 91 ? 7.157 -18.913 -12.466 1.00 86.81 91 ALA A CA 1
ATOM 710 C C . ALA A 1 91 ? 6.170 -20.074 -12.243 1.00 86.81 91 ALA A C 1
ATOM 712 O O . ALA A 1 91 ? 5.079 -20.076 -12.804 1.00 86.81 91 ALA A O 1
ATOM 713 N N . ALA A 1 92 ? 6.499 -21.016 -11.351 1.00 83.50 92 ALA A N 1
ATOM 714 C CA . ALA A 1 92 ? 5.624 -22.143 -11.018 1.00 83.50 92 ALA A CA 1
ATOM 715 C C . ALA A 1 92 ? 4.287 -21.721 -10.376 1.00 83.50 92 ALA A C 1
ATOM 717 O O . ALA A 1 92 ? 3.278 -22.388 -10.573 1.00 83.50 92 ALA A O 1
ATOM 718 N N . ARG A 1 93 ? 4.266 -20.617 -9.616 1.00 77.19 93 ARG A N 1
ATOM 719 C CA . ARG A 1 93 ? 3.042 -20.061 -9.006 1.00 77.19 93 ARG A CA 1
ATOM 720 C C . ARG A 1 93 ? 2.228 -19.231 -9.992 1.00 77.19 93 ARG A C 1
ATOM 722 O O . ARG A 1 93 ? 1.045 -19.019 -9.770 1.00 77.19 93 ARG A O 1
ATOM 729 N N . LEU A 1 94 ? 2.876 -18.752 -11.048 1.00 80.06 94 LEU A N 1
ATOM 730 C CA . LEU A 1 94 ? 2.293 -17.857 -12.037 1.00 80.06 94 LEU A CA 1
ATOM 731 C C . LEU A 1 94 ? 1.785 -18.594 -13.284 1.00 80.06 94 LEU A C 1
ATOM 733 O O . LEU A 1 94 ? 1.302 -17.935 -14.194 1.00 80.06 94 LEU A O 1
ATOM 737 N N . GLY A 1 95 ? 1.898 -19.928 -13.340 1.00 64.12 95 GLY A N 1
ATOM 738 C CA . GLY A 1 95 ? 1.777 -20.768 -14.544 1.00 64.12 95 GLY A CA 1
ATOM 739 C C . GLY A 1 95 ? 0.480 -20.683 -15.364 1.00 64.12 95 GLY A C 1
ATOM 740 O O . GLY A 1 95 ? 0.371 -21.388 -16.361 1.00 64.12 95 GLY A O 1
ATOM 741 N N . SER A 1 96 ? -0.469 -19.830 -14.978 1.00 69.50 96 SER A N 1
ATOM 742 C CA . SER A 1 96 ? -1.730 -19.548 -15.668 1.00 69.50 96 SER A CA 1
ATOM 743 C C . SER A 1 96 ? -2.061 -18.051 -15.803 1.00 69.50 96 SER A C 1
ATOM 745 O O . SER A 1 96 ? -3.159 -17.708 -16.232 1.00 69.50 96 SER A O 1
ATOM 747 N N . ALA A 1 97 ? -1.159 -17.140 -15.421 1.00 76.75 97 ALA A N 1
ATOM 748 C CA . ALA A 1 97 ? -1.445 -15.708 -15.449 1.00 76.75 97 ALA A CA 1
ATOM 749 C C . ALA A 1 97 ? -1.600 -15.205 -16.894 1.00 76.75 97 ALA A C 1
ATOM 751 O O . ALA A 1 97 ? -0.704 -15.379 -17.723 1.00 76.75 97 ALA A O 1
ATOM 752 N N . CYS A 1 98 ? -2.723 -14.546 -17.193 1.00 81.75 98 CYS A N 1
ATOM 753 C CA . CYS A 1 98 ? -2.889 -13.827 -18.452 1.00 81.75 98 CYS A CA 1
ATOM 754 C C . CYS A 1 98 ? -2.018 -12.556 -18.474 1.00 81.75 98 CYS A C 1
ATOM 756 O O . CYS A 1 98 ? -1.508 -12.115 -17.443 1.00 81.75 98 CYS A O 1
ATOM 758 N N . GLU A 1 99 ? -1.841 -11.947 -19.649 1.00 80.50 99 GLU A N 1
ATOM 759 C CA . GLU A 1 99 ? -0.962 -10.779 -19.828 1.00 80.50 99 GLU A CA 1
ATOM 760 C C . GLU A 1 99 ? -1.345 -9.594 -18.921 1.00 80.50 99 GLU A C 1
ATOM 762 O O . GLU A 1 99 ? -0.468 -8.984 -18.310 1.00 80.50 99 GLU A O 1
ATOM 767 N N . SER A 1 100 ? -2.644 -9.326 -18.737 1.00 78.50 100 SER A N 1
ATOM 768 C CA . SER A 1 100 ? -3.115 -8.289 -17.806 1.00 78.50 100 SER A CA 1
ATOM 769 C C . SER A 1 100 ? -2.827 -8.644 -16.344 1.00 78.50 100 SER A C 1
ATOM 771 O O . SER A 1 100 ? -2.383 -7.793 -15.575 1.00 78.50 100 SER A O 1
ATOM 773 N N . SER A 1 101 ? -2.981 -9.912 -15.949 1.00 86.75 101 SER A N 1
ATOM 774 C CA . SER A 1 101 ? -2.574 -10.362 -14.613 1.00 86.75 101 SER A CA 1
ATOM 775 C C . SER A 1 101 ? -1.067 -10.237 -14.399 1.00 86.75 101 SER A C 1
ATOM 777 O O . SER A 1 101 ? -0.646 -9.849 -13.313 1.00 86.75 101 SER A O 1
ATOM 779 N N . LEU A 1 102 ? -0.239 -10.510 -15.413 1.00 90.00 102 LEU A N 1
ATOM 780 C CA . LEU A 1 102 ? 1.214 -10.337 -15.315 1.00 90.00 102 LEU A CA 1
ATOM 781 C C . LEU A 1 102 ? 1.605 -8.886 -15.099 1.00 90.00 102 LEU A C 1
ATOM 783 O O . LEU A 1 102 ? 2.442 -8.603 -14.245 1.00 90.00 102 LEU A O 1
ATOM 787 N N . ARG A 1 103 ? 0.995 -7.967 -15.844 1.00 91.50 103 ARG A N 1
ATOM 788 C CA . ARG A 1 103 ? 1.240 -6.537 -15.676 1.00 91.50 103 ARG A CA 1
ATOM 789 C C . ARG A 1 103 ? 0.840 -6.064 -14.282 1.00 91.50 103 ARG A C 1
ATOM 791 O O . ARG A 1 103 ? 1.639 -5.389 -13.633 1.00 91.50 103 ARG A O 1
ATOM 798 N N . GLY A 1 104 ? -0.322 -6.490 -13.784 1.00 91.31 104 GLY A N 1
ATOM 799 C CA . GLY A 1 104 ? -0.742 -6.199 -12.413 1.00 91.31 104 GLY A CA 1
ATOM 800 C C . GLY A 1 104 ? 0.196 -6.784 -11.355 1.00 91.31 104 GLY A C 1
ATOM 801 O O . GLY A 1 104 ? 0.533 -6.108 -10.387 1.00 91.31 104 GLY A O 1
ATOM 802 N N . LEU A 1 105 ? 0.705 -8.000 -11.564 1.00 92.00 105 LEU A N 1
ATOM 803 C CA . LEU A 1 105 ? 1.693 -8.624 -10.680 1.00 92.00 105 LEU A CA 1
ATOM 804 C C . LEU A 1 105 ? 3.031 -7.879 -10.674 1.00 92.00 105 LEU A C 1
ATOM 806 O O . LEU A 1 105 ? 3.594 -7.664 -9.603 1.00 92.00 105 LEU A O 1
ATOM 810 N N . VAL A 1 106 ? 3.529 -7.471 -11.845 1.00 94.31 106 VAL A N 1
ATOM 811 C CA . VAL A 1 106 ? 4.743 -6.648 -11.968 1.00 94.31 106 VAL A CA 1
ATOM 812 C C . VAL A 1 106 ? 4.545 -5.318 -11.252 1.00 94.31 106 VAL A C 1
ATOM 814 O O . VAL A 1 106 ? 5.401 -4.917 -10.471 1.00 94.31 106 VAL A O 1
ATOM 817 N N . ALA A 1 107 ? 3.409 -4.656 -11.474 1.00 95.00 107 ALA A N 1
ATOM 818 C CA . ALA A 1 107 ? 3.098 -3.389 -10.831 1.00 95.00 107 ALA A CA 1
ATOM 819 C C . ALA A 1 107 ? 3.037 -3.529 -9.305 1.00 95.00 107 ALA A C 1
ATOM 821 O O . ALA A 1 107 ? 3.661 -2.744 -8.594 1.00 95.00 107 ALA A O 1
ATOM 822 N N . LEU A 1 108 ? 2.340 -4.553 -8.803 1.00 93.31 108 LEU A N 1
ATOM 823 C CA . LEU A 1 108 ? 2.218 -4.821 -7.374 1.00 93.31 108 LEU A CA 1
ATOM 824 C C . LEU A 1 108 ? 3.588 -5.093 -6.748 1.00 93.31 108 LEU A C 1
ATOM 826 O O . LEU A 1 108 ? 3.953 -4.447 -5.770 1.00 93.31 108 LEU A O 1
ATOM 830 N N . GLN A 1 109 ? 4.362 -6.004 -7.341 1.00 94.94 109 GLN A N 1
ATOM 831 C CA . GLN A 1 109 ? 5.717 -6.319 -6.897 1.00 94.94 109 GLN A CA 1
ATOM 832 C C . GLN A 1 109 ? 6.602 -5.072 -6.875 1.00 94.94 109 GLN A C 1
ATOM 834 O O . GLN A 1 109 ? 7.293 -4.829 -5.892 1.00 94.94 109 GLN A O 1
ATOM 839 N N . HIS A 1 110 ? 6.548 -4.264 -7.932 1.00 96.25 110 HIS A N 1
ATOM 840 C CA . HIS A 1 110 ? 7.312 -3.030 -8.030 1.00 96.25 110 HIS A CA 1
ATOM 841 C C . HIS A 1 110 ? 6.941 -2.036 -6.923 1.00 96.25 110 HIS A C 1
ATOM 843 O O . HIS A 1 110 ? 7.834 -1.500 -6.275 1.00 96.25 110 HIS A O 1
ATOM 849 N N . PHE A 1 111 ? 5.652 -1.801 -6.659 1.00 95.19 111 PHE A N 1
ATOM 850 C CA . PHE A 1 111 ? 5.241 -0.895 -5.579 1.00 95.19 111 PHE A CA 1
ATOM 851 C C . PHE A 1 111 ? 5.668 -1.405 -4.197 1.00 95.19 111 PHE A C 1
ATOM 853 O O . PHE A 1 111 ? 6.153 -0.614 -3.394 1.00 95.19 111 PHE A O 1
ATOM 860 N N . PHE A 1 112 ? 5.590 -2.715 -3.948 1.00 92.94 112 PHE A N 1
ATOM 861 C CA . PHE A 1 112 ? 6.114 -3.304 -2.714 1.00 92.94 112 PHE A CA 1
ATOM 862 C C . PHE A 1 112 ? 7.632 -3.138 -2.571 1.00 92.94 112 PHE A C 1
ATOM 864 O O . PHE A 1 112 ? 8.104 -2.779 -1.495 1.00 92.94 112 PHE A O 1
ATOM 871 N N . ASP A 1 113 ? 8.402 -3.362 -3.638 1.00 94.69 113 ASP A N 1
ATOM 872 C CA . ASP A 1 113 ? 9.853 -3.144 -3.633 1.00 94.69 113 ASP A CA 1
ATOM 873 C C . ASP A 1 113 ? 10.201 -1.674 -3.352 1.00 94.69 113 ASP A C 1
ATOM 875 O O . ASP A 1 113 ? 11.190 -1.395 -2.670 1.00 94.69 1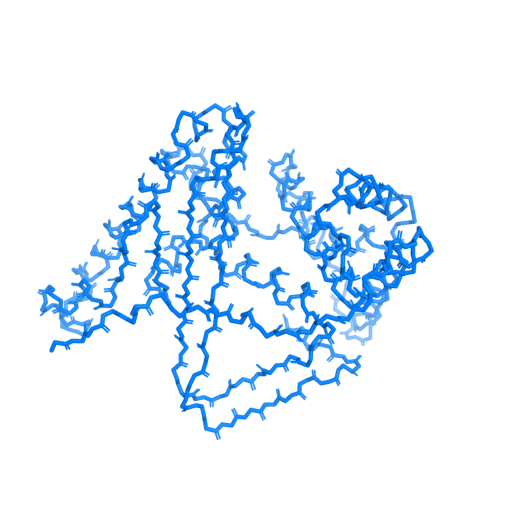13 ASP A O 1
ATOM 879 N N . LEU A 1 114 ? 9.402 -0.727 -3.861 1.00 95.25 114 LEU A N 1
ATOM 880 C CA . LEU A 1 114 ? 9.582 0.694 -3.566 1.00 95.25 114 LEU A CA 1
ATOM 881 C C . LEU A 1 114 ? 9.329 1.006 -2.095 1.00 95.25 114 LEU A C 1
ATOM 883 O O . LEU A 1 114 ? 10.188 1.633 -1.477 1.00 95.25 114 LEU A O 1
ATOM 887 N N . ASP A 1 115 ? 8.206 0.542 -1.545 1.00 93.81 115 ASP A N 1
ATOM 888 C CA . ASP A 1 115 ? 7.865 0.749 -0.137 1.00 93.81 115 ASP A CA 1
ATOM 889 C C . ASP A 1 115 ? 8.958 0.168 0.771 1.00 93.81 115 ASP A C 1
ATOM 891 O O . ASP A 1 115 ? 9.440 0.846 1.676 1.00 93.81 115 ASP A O 1
ATOM 895 N N . LEU A 1 116 ? 9.414 -1.061 0.490 1.00 92.69 116 LEU A N 1
ATOM 896 C CA . LEU A 1 116 ? 10.498 -1.720 1.226 1.00 92.69 116 LEU A CA 1
ATOM 897 C C . LEU A 1 116 ? 11.832 -0.979 1.092 1.00 92.69 116 LEU A C 1
ATOM 899 O O . LEU A 1 116 ? 12.559 -0.822 2.075 1.00 92.69 116 LEU A O 1
ATOM 903 N N . GLY A 1 117 ? 12.162 -0.520 -0.116 1.00 94.06 117 GLY A N 1
ATOM 904 C CA . GLY A 1 117 ? 13.371 0.254 -0.371 1.00 94.06 117 GLY A CA 1
ATOM 905 C C . GLY A 1 117 ? 13.386 1.570 0.406 1.00 94.06 117 GLY A C 1
ATOM 906 O O . GLY A 1 117 ? 14.410 1.927 0.989 1.00 94.06 117 GLY A O 1
ATOM 907 N N . ASP A 1 118 ? 12.244 2.255 0.482 1.00 94.19 118 ASP A N 1
ATOM 908 C CA . ASP A 1 118 ? 12.097 3.519 1.204 1.00 94.19 118 ASP A CA 1
ATOM 909 C C . ASP A 1 118 ? 12.328 3.386 2.712 1.00 94.19 118 ASP A C 1
ATOM 911 O O . ASP A 1 118 ? 12.818 4.332 3.337 1.00 94.19 118 ASP A O 1
ATOM 915 N N . LEU A 1 119 ? 12.072 2.209 3.300 1.00 89.38 119 LEU A N 1
ATOM 916 C CA . LEU A 1 119 ? 12.354 1.951 4.719 1.00 89.38 119 LEU A CA 1
ATOM 917 C C . LEU A 1 119 ? 13.840 2.107 5.062 1.00 89.38 119 LEU A C 1
ATOM 919 O O . LEU A 1 119 ? 14.173 2.434 6.201 1.00 89.38 119 LEU A O 1
ATOM 923 N N . SER A 1 120 ? 14.717 1.885 4.078 1.00 89.62 120 SER A N 1
ATOM 924 C CA . SER A 1 120 ? 16.175 1.974 4.221 1.00 89.62 120 SER A CA 1
ATOM 925 C C . SER A 1 120 ? 16.740 3.341 3.820 1.00 89.62 120 SER A C 1
ATOM 927 O O . SER A 1 120 ? 17.943 3.570 3.954 1.00 89.62 120 SER A O 1
ATOM 929 N N . LEU A 1 121 ? 15.905 4.246 3.298 1.00 92.00 121 LEU A N 1
ATOM 930 C CA . LEU A 1 121 ? 16.332 5.550 2.798 1.00 92.00 121 LEU A CA 1
ATOM 931 C C . LEU A 1 121 ? 16.106 6.672 3.829 1.00 92.00 121 LEU A C 1
ATOM 933 O O . LEU A 1 121 ? 15.092 6.676 4.544 1.00 92.00 121 LEU A O 1
ATOM 937 N N . PRO A 1 122 ? 17.005 7.679 3.868 1.00 92.19 122 PRO A N 1
ATOM 938 C CA . PRO A 1 122 ? 16.731 8.959 4.517 1.00 92.19 122 PRO A CA 1
ATOM 939 C C . PRO A 1 122 ? 15.423 9.564 4.005 1.00 92.19 122 PRO A C 1
ATOM 941 O O . PRO A 1 122 ? 15.094 9.408 2.827 1.00 92.19 122 PRO A O 1
ATOM 944 N N . ARG A 1 123 ? 14.692 10.277 4.870 1.00 90.88 123 ARG A N 1
ATOM 945 C CA . ARG A 1 123 ? 13.352 10.813 4.575 1.00 90.88 123 ARG A CA 1
ATOM 946 C C . ARG A 1 123 ? 13.319 11.631 3.280 1.00 90.88 123 ARG A C 1
ATOM 948 O O . ARG A 1 123 ? 12.407 11.478 2.480 1.00 90.88 123 ARG A O 1
ATOM 955 N N . GLU A 1 124 ? 14.337 12.446 3.045 1.00 94.62 124 GLU A N 1
ATOM 956 C CA . GLU A 1 124 ? 14.492 13.292 1.862 1.00 94.62 124 GLU A CA 1
ATOM 957 C C . GLU A 1 124 ? 14.772 12.522 0.561 1.00 94.62 124 GLU A C 1
ATOM 959 O O . GLU A 1 124 ? 14.665 13.093 -0.521 1.00 94.62 124 GLU A O 1
ATOM 964 N N . LEU A 1 125 ? 15.127 11.238 0.636 1.00 96.06 125 LEU A N 1
ATOM 965 C CA . LEU A 1 125 ? 15.368 10.375 -0.526 1.00 96.06 125 LEU A CA 1
ATOM 966 C C . LEU A 1 125 ? 14.237 9.369 -0.774 1.00 96.06 125 LEU A C 1
ATOM 968 O O . LEU A 1 125 ? 14.252 8.692 -1.805 1.00 96.06 125 LEU A O 1
ATOM 972 N N . ARG A 1 126 ? 13.255 9.283 0.133 1.00 95.88 126 ARG A N 1
ATOM 973 C CA . ARG A 1 126 ? 12.097 8.390 -0.008 1.00 95.88 126 ARG A CA 1
ATOM 974 C C . ARG A 1 126 ? 11.230 8.780 -1.198 1.00 95.88 126 ARG A C 1
ATOM 976 O O . ARG A 1 126 ? 11.225 9.931 -1.638 1.00 95.88 126 ARG A O 1
ATOM 983 N N . ARG A 1 127 ? 10.514 7.805 -1.742 1.00 95.56 127 ARG A N 1
ATOM 984 C CA . ARG A 1 127 ? 9.647 7.910 -2.925 1.00 95.56 127 ARG A CA 1
ATOM 985 C C . ARG A 1 127 ? 8.164 7.859 -2.544 1.00 95.56 127 ARG A C 1
ATOM 987 O O . ARG A 1 127 ? 7.329 8.260 -3.354 1.00 95.56 127 ARG A O 1
ATOM 994 N N . SER A 1 128 ? 7.868 7.433 -1.323 1.00 93.06 128 SER A N 1
ATOM 995 C CA . SER A 1 128 ? 6.599 7.527 -0.616 1.00 93.06 128 SER A CA 1
ATOM 996 C C . SER A 1 128 ? 6.655 8.614 0.465 1.00 93.06 128 SER A C 1
ATOM 998 O O . SER A 1 128 ? 7.714 8.901 1.028 1.00 93.06 128 SER A O 1
ATOM 1000 N N . ASP A 1 129 ? 5.500 9.225 0.734 1.00 91.62 129 ASP A N 1
ATOM 1001 C CA . ASP A 1 129 ? 5.282 10.128 1.874 1.00 91.62 129 ASP A CA 1
ATOM 1002 C C . ASP A 1 129 ? 4.819 9.363 3.127 1.00 91.62 129 ASP A C 1
ATOM 1004 O O . ASP A 1 129 ? 4.464 9.992 4.121 1.00 91.62 129 ASP A O 1
ATOM 1008 N N . ASP A 1 130 ? 4.806 8.025 3.088 1.00 92.50 130 ASP A N 1
ATOM 1009 C CA . ASP A 1 130 ? 4.358 7.211 4.215 1.00 92.50 130 ASP A CA 1
ATOM 1010 C C . ASP A 1 130 ? 5.200 7.487 5.469 1.00 92.50 130 ASP A C 1
ATOM 1012 O O . ASP A 1 130 ? 6.440 7.451 5.470 1.00 92.50 130 ASP A O 1
ATOM 1016 N N . GLU A 1 131 ? 4.489 7.753 6.560 1.00 93.62 131 GLU A N 1
ATOM 1017 C CA . GLU A 1 131 ? 5.060 7.972 7.880 1.00 93.62 131 GLU A CA 1
ATOM 1018 C C . GLU A 1 131 ? 4.814 6.756 8.775 1.00 93.62 131 GLU A C 1
ATOM 1020 O O . GLU A 1 131 ? 3.839 6.013 8.626 1.00 93.62 131 GLU A O 1
ATOM 1025 N N . PHE A 1 132 ? 5.707 6.576 9.740 1.00 93.19 132 PHE A N 1
ATOM 1026 C CA . PHE A 1 132 ? 5.575 5.582 10.795 1.00 93.19 132 PHE A CA 1
ATOM 1027 C C . PHE A 1 132 ? 5.338 6.314 12.112 1.00 93.19 132 PHE A C 1
ATOM 1029 O O . PHE A 1 132 ? 5.750 7.467 12.264 1.00 93.19 132 PHE A O 1
ATOM 1036 N N . VAL A 1 133 ? 4.629 5.674 13.042 1.00 91.50 133 VAL A N 1
ATOM 1037 C CA . VAL A 1 133 ? 4.386 6.241 14.378 1.00 91.50 133 VAL A CA 1
ATOM 1038 C C . VAL A 1 133 ? 5.732 6.610 15.015 1.00 91.50 133 VAL A C 1
ATOM 1040 O O . VAL A 1 133 ? 6.706 5.930 14.750 1.00 91.50 133 VAL A O 1
ATOM 1043 N N . ASP A 1 134 ? 5.784 7.695 15.797 1.00 81.38 134 ASP A N 1
ATOM 1044 C CA . ASP A 1 134 ? 6.926 8.188 16.598 1.00 81.38 134 ASP A CA 1
ATOM 1045 C C . ASP A 1 134 ? 8.215 7.335 16.552 1.00 81.38 134 ASP A C 1
ATOM 1047 O O . ASP A 1 134 ? 8.252 6.233 17.103 1.00 81.38 134 ASP A O 1
ATOM 1051 N N . GLU A 1 135 ? 9.294 7.894 15.981 1.00 77.31 135 GLU A N 1
ATOM 1052 C CA . GLU A 1 135 ? 10.617 7.257 15.827 1.00 77.31 135 GLU A CA 1
ATOM 1053 C C . GLU A 1 135 ? 11.251 6.768 17.142 1.00 77.31 135 GLU A C 1
ATOM 1055 O O . GLU A 1 135 ? 12.263 6.073 17.109 1.00 77.31 135 GLU A O 1
ATOM 1060 N N . THR A 1 136 ? 10.704 7.147 18.298 1.00 85.00 136 THR A N 1
ATOM 1061 C CA . THR A 1 136 ? 11.220 6.764 19.620 1.00 85.00 136 THR A CA 1
ATOM 1062 C C . THR A 1 136 ? 10.269 5.878 20.426 1.00 85.00 136 THR A C 1
ATOM 1064 O O . THR A 1 136 ? 10.617 5.416 21.517 1.00 85.00 136 THR A O 1
ATOM 1067 N N . GLY A 1 137 ? 9.068 5.628 19.905 1.00 88.69 137 GLY A N 1
ATOM 1068 C CA . GLY A 1 137 ? 8.004 4.930 20.610 1.00 88.69 137 GLY A CA 1
ATOM 1069 C C . GLY A 1 137 ? 8.033 3.408 20.435 1.00 88.69 137 GLY A C 1
ATOM 1070 O O . GLY A 1 137 ? 8.632 2.872 19.502 1.00 88.69 137 GLY A O 1
ATOM 1071 N N . PRO A 1 138 ? 7.284 2.665 21.272 1.00 88.25 138 PRO A N 1
ATOM 1072 C CA . PRO A 1 138 ? 7.140 1.219 21.116 1.00 88.25 138 PRO A CA 1
ATOM 1073 C C . PRO A 1 138 ? 6.480 0.828 19.791 1.00 88.25 138 PRO A C 1
ATOM 1075 O O . PRO A 1 138 ? 6.562 -0.340 19.426 1.00 88.25 138 PRO A O 1
ATOM 1078 N N . ASN A 1 139 ? 5.840 1.769 19.088 1.00 91.44 139 ASN A N 1
ATOM 1079 C CA . ASN A 1 139 ? 5.141 1.579 17.820 1.00 91.44 139 ASN A CA 1
ATOM 1080 C C . ASN A 1 139 ? 5.898 2.166 16.614 1.00 91.44 139 ASN A C 1
ATOM 1082 O O . ASN A 1 139 ? 5.304 2.251 15.547 1.00 91.44 139 ASN A O 1
ATOM 1086 N N . GLN A 1 140 ? 7.194 2.488 16.744 1.00 92.81 140 GLN A N 1
ATOM 1087 C CA . GLN A 1 140 ? 7.998 3.173 15.711 1.00 92.81 140 GLN A CA 1
ATOM 1088 C C . GLN A 1 140 ? 8.007 2.532 14.305 1.00 92.81 140 GLN A C 1
ATOM 1090 O O . GLN A 1 140 ? 8.398 3.141 13.315 1.00 92.81 140 GLN A O 1
ATOM 1095 N N . ASP A 1 141 ? 7.611 1.262 14.227 1.00 94.25 141 ASP A N 1
ATOM 1096 C CA . ASP A 1 141 ? 7.623 0.431 13.023 1.00 94.25 141 ASP A CA 1
ATOM 1097 C C . ASP A 1 141 ? 6.213 0.162 12.471 1.00 94.25 141 ASP A C 1
ATOM 1099 O O . ASP A 1 141 ? 6.018 -0.725 11.644 1.00 94.25 141 ASP A O 1
ATOM 1103 N N . VAL A 1 142 ? 5.211 0.898 12.949 1.00 96.25 142 VAL A N 1
ATOM 1104 C CA . VAL A 1 142 ? 3.816 0.789 12.515 1.00 96.25 142 VAL A CA 1
ATOM 1105 C C . VAL A 1 142 ? 3.490 1.951 11.586 1.00 96.25 142 VAL A C 1
ATOM 1107 O O . VAL A 1 142 ? 3.743 3.103 11.937 1.00 96.25 142 VAL A O 1
ATOM 1110 N N . SER A 1 143 ? 2.914 1.658 10.417 1.00 96.56 143 SER A N 1
ATOM 1111 C CA . SER A 1 143 ? 2.410 2.682 9.493 1.00 96.56 143 SER A CA 1
ATOM 1112 C C . SER A 1 143 ? 1.411 3.603 10.200 1.00 96.56 143 SER A C 1
ATOM 1114 O O . SER A 1 143 ? 0.403 3.144 10.749 1.00 96.56 143 SER A O 1
ATOM 1116 N N . LEU A 1 144 ? 1.676 4.912 10.168 1.00 96.38 144 LEU A N 1
ATOM 1117 C CA . LEU A 1 144 ? 0.792 5.922 10.746 1.00 96.38 144 LEU A CA 1
ATOM 1118 C C . LEU A 1 144 ? -0.582 5.888 10.067 1.00 96.38 144 LEU A C 1
ATOM 1120 O O . LEU A 1 144 ? -1.608 6.007 10.735 1.00 96.38 144 LEU A O 1
ATOM 1124 N N . GLN A 1 145 ? -0.606 5.656 8.754 1.00 95.94 145 GLN A N 1
ATOM 1125 C CA . GLN A 1 145 ? -1.838 5.580 7.978 1.00 95.94 145 GLN A CA 1
ATOM 1126 C C . GLN A 1 145 ? -2.722 4.412 8.435 1.00 95.94 145 GLN A C 1
ATOM 1128 O O . GLN A 1 145 ? -3.927 4.590 8.587 1.00 95.94 145 GLN A O 1
ATOM 1133 N N . MET A 1 146 ? -2.137 3.251 8.756 1.00 97.38 146 MET A N 1
ATOM 1134 C CA . MET A 1 146 ? -2.898 2.127 9.318 1.00 97.38 146 MET A CA 1
ATOM 1135 C C . MET A 1 146 ? -3.573 2.505 10.642 1.00 97.38 146 MET A C 1
ATOM 1137 O O . MET A 1 146 ? -4.732 2.169 10.853 1.00 97.38 146 MET A O 1
ATOM 1141 N N . VAL A 1 147 ? -2.868 3.217 11.527 1.00 97.38 147 VAL A N 1
ATOM 1142 C CA . VAL A 1 147 ? -3.419 3.657 12.821 1.00 97.38 147 VAL A CA 1
ATOM 1143 C C . VAL A 1 147 ? -4.553 4.662 12.618 1.00 97.38 147 VAL A C 1
ATOM 1145 O O . VAL A 1 147 ? -5.602 4.537 13.247 1.00 97.38 147 VAL A O 1
ATOM 1148 N N . MET A 1 148 ? -4.375 5.625 11.710 1.00 95.88 148 MET A N 1
ATOM 1149 C CA . MET A 1 148 ? -5.401 6.623 11.387 1.00 95.88 148 MET A CA 1
ATOM 1150 C C . MET A 1 148 ? -6.655 6.001 10.759 1.00 95.88 148 MET A C 1
ATOM 1152 O O . MET A 1 148 ? -7.766 6.475 11.005 1.00 95.88 148 MET A O 1
ATOM 1156 N N . ASP A 1 149 ? -6.490 4.932 9.980 1.00 96.00 149 ASP A N 1
ATOM 1157 C CA . ASP A 1 149 ? -7.583 4.242 9.293 1.00 96.00 149 ASP A CA 1
ATOM 1158 C C . ASP A 1 149 ? -8.120 3.017 10.035 1.00 96.00 149 ASP A C 1
ATOM 1160 O O . ASP A 1 149 ? -9.068 2.397 9.553 1.00 96.00 149 ASP A O 1
ATOM 1164 N N . ALA A 1 150 ? -7.583 2.685 11.214 1.00 97.44 150 ALA A N 1
ATOM 1165 C CA . ALA A 1 150 ? -7.949 1.481 11.963 1.00 97.44 150 ALA A CA 1
ATOM 1166 C C . ALA A 1 150 ? -9.467 1.371 12.202 1.00 97.44 150 ALA A C 1
ATOM 1168 O O . ALA A 1 150 ? -10.029 0.287 12.262 1.00 97.44 150 ALA A O 1
ATOM 1169 N N . THR A 1 151 ? -10.168 2.497 12.295 1.00 97.25 151 THR A N 1
ATOM 1170 C CA . THR A 1 151 ? -11.611 2.536 12.562 1.00 97.25 151 THR A CA 1
ATOM 1171 C C . THR A 1 151 ? -12.484 2.393 11.312 1.00 97.25 151 THR A C 1
ATOM 1173 O O . THR A 1 151 ? -13.707 2.356 11.424 1.00 97.25 151 THR A O 1
ATOM 1176 N N . ARG A 1 152 ? -11.876 2.348 10.119 1.00 96.25 152 ARG A N 1
ATOM 1177 C CA . ARG A 1 152 ? -12.557 2.390 8.812 1.00 96.25 152 ARG A CA 1
ATOM 1178 C C . ARG A 1 152 ? -12.630 1.034 8.112 1.00 96.25 152 ARG A C 1
ATOM 1180 O O . ARG A 1 152 ? -13.208 0.947 7.030 1.00 96.25 152 ARG A O 1
ATOM 1187 N N . ALA A 1 153 ? -12.015 0.003 8.680 1.00 97.19 153 ALA A N 1
ATOM 1188 C CA . ALA A 1 153 ? -11.929 -1.317 8.075 1.00 97.19 153 ALA A CA 1
ATOM 1189 C C . ALA A 1 153 ? -12.223 -2.425 9.087 1.00 97.19 153 ALA A C 1
ATOM 1191 O O . ALA A 1 153 ? -12.097 -2.253 10.298 1.00 97.19 153 ALA A O 1
ATOM 1192 N N . LEU A 1 154 ? -12.582 -3.585 8.547 1.00 98.00 154 LEU A N 1
ATOM 1193 C CA . LEU A 1 154 ? -12.630 -4.845 9.265 1.00 98.00 154 LEU A CA 1
ATOM 1194 C C . LEU A 1 154 ? -11.250 -5.500 9.188 1.00 98.00 154 LEU A C 1
ATOM 1196 O O . LEU A 1 154 ? -10.710 -5.689 8.096 1.00 98.00 154 LEU A O 1
ATOM 1200 N N . TYR A 1 155 ? -10.708 -5.902 10.329 1.00 98.38 155 TYR A N 1
ATOM 1201 C CA . TYR A 1 155 ? -9.435 -6.612 10.392 1.00 98.38 155 TYR A CA 1
ATOM 1202 C C . TYR A 1 155 ? -9.661 -8.043 10.860 1.00 98.38 155 TYR A C 1
ATOM 1204 O O . TYR A 1 155 ? -10.324 -8.277 11.865 1.00 98.38 155 TYR A O 1
ATOM 1212 N N . VAL A 1 156 ? -9.097 -9.004 10.140 1.00 98.25 156 VAL A N 1
ATOM 1213 C CA . VAL A 1 156 ? -9.029 -10.410 10.532 1.00 98.25 156 VAL A CA 1
ATOM 1214 C C . VAL A 1 156 ? -7.552 -10.756 10.647 1.00 98.25 156 VAL A C 1
ATOM 1216 O O . VAL A 1 156 ? -6.835 -10.756 9.657 1.00 98.25 156 VAL A O 1
ATOM 1219 N N . VAL A 1 157 ? -7.055 -10.986 11.857 1.00 98.06 157 VAL A N 1
ATOM 1220 C CA . VAL A 1 157 ? -5.631 -11.260 12.093 1.00 98.06 157 VAL A CA 1
ATOM 1221 C C . VAL A 1 157 ? -5.513 -12.576 12.845 1.00 98.06 157 VAL A C 1
ATOM 1223 O O . VAL A 1 157 ? -5.981 -12.686 13.974 1.00 98.06 157 VAL A O 1
ATOM 1226 N N . GLU A 1 158 ? -4.947 -13.604 12.207 1.00 95.81 158 GLU A N 1
ATOM 1227 C CA . GLU A 1 158 ? -4.917 -14.979 12.745 1.00 95.81 158 GLU A CA 1
ATOM 1228 C C . GLU A 1 158 ? -6.310 -15.477 13.189 1.00 95.81 158 GLU A C 1
ATOM 1230 O O . GLU A 1 158 ? -6.471 -16.135 14.217 1.00 95.81 158 GLU A O 1
ATOM 1235 N N . GLY A 1 159 ? -7.352 -15.121 12.431 1.00 95.25 159 GLY A N 1
ATOM 1236 C CA . GLY A 1 159 ? -8.746 -15.449 12.747 1.00 95.25 159 GLY A CA 1
ATOM 1237 C C . GLY A 1 159 ? -9.399 -14.569 13.823 1.00 95.25 159 GLY A C 1
ATOM 1238 O O . GLY A 1 159 ? -10.617 -14.640 13.994 1.00 95.25 159 GLY A O 1
ATOM 1239 N N . ALA A 1 160 ? -8.648 -13.705 14.514 1.00 97.88 160 ALA A N 1
ATOM 1240 C CA . ALA A 1 160 ? -9.221 -12.700 15.404 1.00 97.88 160 ALA A CA 1
ATOM 1241 C C . ALA A 1 160 ? -9.842 -11.573 14.571 1.00 97.88 160 ALA A C 1
ATOM 1243 O O . ALA A 1 160 ? -9.148 -10.894 13.819 1.00 97.88 160 ALA A O 1
ATOM 1244 N N . THR A 1 161 ? -11.157 -11.389 14.693 1.00 98.19 161 THR A N 1
ATOM 1245 C CA . THR A 1 161 ? -11.892 -10.339 13.977 1.00 98.19 161 THR A CA 1
ATOM 1246 C C . THR A 1 161 ? -11.997 -9.088 14.842 1.00 98.19 161 THR A C 1
ATOM 1248 O O . THR A 1 161 ? -12.430 -9.172 15.990 1.00 98.19 161 THR A O 1
ATOM 1251 N N . MET A 1 162 ? -11.631 -7.937 14.285 1.00 98.44 162 MET A N 1
ATOM 1252 C CA . MET A 1 162 ? -11.683 -6.628 14.927 1.00 98.44 162 MET A CA 1
ATOM 1253 C C . MET A 1 162 ? -12.453 -5.654 14.035 1.00 98.44 162 MET A C 1
ATOM 1255 O O . MET A 1 162 ? -12.087 -5.438 12.879 1.00 98.44 162 MET A O 1
ATOM 1259 N N . ASP A 1 163 ? -13.521 -5.078 14.581 1.00 98.00 163 ASP A N 1
ATOM 1260 C CA . ASP A 1 163 ? -14.414 -4.143 13.896 1.00 98.00 163 ASP A CA 1
ATOM 1261 C C . ASP A 1 163 ? -14.786 -2.999 14.839 1.00 98.00 163 ASP A C 1
ATOM 1263 O O . ASP A 1 163 ? -15.546 -3.185 15.794 1.00 98.00 163 ASP A O 1
ATOM 1267 N N . PHE A 1 164 ? -14.262 -1.806 14.561 1.00 97.94 164 PHE A N 1
ATOM 1268 C CA . PHE A 1 164 ? -14.516 -0.642 15.400 1.00 97.94 164 PHE A CA 1
ATOM 1269 C C . PHE A 1 164 ? -15.998 -0.247 15.418 1.00 97.94 164 PHE A C 1
ATOM 1271 O O . PHE A 1 164 ? -16.489 0.186 16.457 1.00 97.94 164 PHE A O 1
ATOM 1278 N N . ALA A 1 165 ? -16.731 -0.419 14.311 1.00 96.56 165 ALA A N 1
ATOM 1279 C CA . ALA A 1 165 ? -18.152 -0.074 14.263 1.00 96.56 165 ALA A CA 1
ATOM 1280 C C . ALA A 1 165 ? -18.963 -0.944 15.238 1.00 96.56 165 ALA A C 1
ATOM 1282 O O . ALA A 1 165 ? -19.794 -0.435 15.998 1.00 96.56 165 ALA A O 1
ATOM 1283 N N . SER A 1 166 ? -18.662 -2.246 15.276 1.00 97.31 166 SER A N 1
ATOM 1284 C CA . SER A 1 166 ? -19.238 -3.178 16.248 1.00 97.31 166 SER A CA 1
ATOM 1285 C C . SER A 1 166 ? -18.849 -2.832 17.692 1.00 97.31 166 SER A C 1
ATOM 1287 O O . SER A 1 166 ? -19.708 -2.861 18.574 1.00 97.31 166 SER A O 1
ATOM 1289 N N . GLU A 1 167 ? -17.586 -2.473 17.952 1.00 97.75 167 GLU A N 1
ATOM 1290 C CA . GLU A 1 167 ? -17.129 -2.079 19.295 1.00 97.75 167 GLU A CA 1
ATOM 1291 C C . GLU A 1 167 ? -17.780 -0.777 19.785 1.00 97.75 167 GLU A C 1
ATOM 1293 O O . GLU A 1 167 ? -18.238 -0.711 20.928 1.00 97.75 167 GLU A O 1
ATOM 1298 N N . LEU A 1 168 ? -17.888 0.234 18.918 1.00 97.38 168 LEU A N 1
ATOM 1299 C CA . LEU A 1 168 ? -18.564 1.492 19.228 1.00 97.38 168 LEU A CA 1
ATOM 1300 C C . LEU A 1 168 ? -20.040 1.244 19.561 1.00 97.38 168 LEU A C 1
ATOM 1302 O O . LEU A 1 168 ? -20.511 1.690 20.607 1.00 97.38 168 LEU A O 1
ATOM 1306 N N . SER A 1 169 ? -20.746 0.454 18.745 1.00 96.88 169 SER A N 1
ATOM 1307 C CA . SER A 1 169 ? -22.142 0.086 19.011 1.00 96.88 169 SER A CA 1
ATOM 1308 C C . SER A 1 169 ? -22.308 -0.651 20.346 1.00 96.88 169 SER A C 1
ATOM 1310 O O . SER A 1 169 ? -23.217 -0.335 21.114 1.00 96.88 169 SER A O 1
ATOM 1312 N N . ALA A 1 170 ? -21.409 -1.588 20.668 1.00 97.31 170 ALA A N 1
ATOM 1313 C CA . ALA A 1 170 ? -21.440 -2.330 21.928 1.00 97.31 170 ALA A CA 1
ATOM 1314 C C . ALA A 1 170 ? -21.133 -1.457 23.157 1.00 97.31 170 ALA A C 1
ATOM 1316 O O . ALA A 1 170 ? -21.634 -1.736 24.247 1.00 97.31 170 ALA A O 1
ATOM 1317 N N . SER A 1 171 ? -20.326 -0.406 22.991 1.00 97.38 171 SER A N 1
ATOM 1318 C CA . SER A 1 171 ? -20.004 0.534 24.068 1.00 97.38 171 SER A CA 1
ATOM 1319 C C . SER A 1 171 ? -21.183 1.433 24.459 1.00 97.38 171 SER A C 1
ATOM 1321 O O . SER A 1 171 ? -21.206 1.957 25.571 1.00 97.38 171 SER A O 1
ATOM 1323 N N . GLY A 1 172 ? -22.163 1.606 23.561 1.00 97.12 172 GLY A N 1
ATOM 1324 C CA . GLY A 1 172 ? -23.276 2.538 23.746 1.00 97.12 172 GLY A CA 1
ATOM 1325 C C . GLY A 1 172 ? -22.854 4.011 23.764 1.00 97.12 172 GLY A C 1
ATOM 1326 O O . GLY A 1 172 ? -23.655 4.853 24.159 1.00 97.12 172 GLY A O 1
ATOM 1327 N N . LEU A 1 173 ? -21.610 4.319 23.379 1.00 95.25 173 LEU A N 1
ATOM 1328 C CA . LEU A 1 173 ? -21.117 5.686 23.274 1.00 95.25 173 LEU A CA 1
ATOM 1329 C C . LEU A 1 173 ? -21.673 6.340 22.012 1.00 95.25 173 LEU A C 1
ATOM 1331 O O . LEU A 1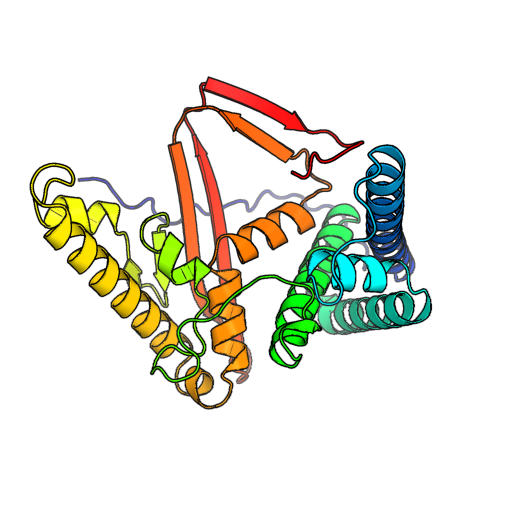 173 ? -21.623 5.763 20.924 1.00 95.25 173 LEU A O 1
ATOM 1335 N N . ASP A 1 174 ? -22.146 7.569 22.166 1.00 93.00 174 ASP A N 1
ATOM 1336 C CA . ASP A 1 174 ? -22.533 8.419 21.053 1.00 93.00 174 ASP A CA 1
ATOM 1337 C C . ASP A 1 174 ? -21.372 9.360 20.682 1.00 93.00 174 ASP A C 1
ATOM 1339 O O . ASP A 1 174 ? -20.724 9.960 21.547 1.00 93.00 174 ASP A O 1
ATOM 1343 N N . LEU A 1 175 ? -21.078 9.455 19.382 1.00 90.94 175 LEU A N 1
ATOM 1344 C CA . LEU A 1 175 ? -19.960 10.248 18.863 1.00 90.94 175 LEU A CA 1
ATOM 1345 C C . LEU A 1 175 ? -20.136 11.750 19.128 1.00 90.94 175 LEU A C 1
ATOM 1347 O O . LEU A 1 175 ? -19.141 12.453 19.315 1.00 90.94 175 LEU A O 1
ATOM 1351 N N . GLU A 1 176 ? -21.376 12.237 19.133 1.00 93.31 176 GLU A N 1
ATOM 1352 C CA . GLU A 1 176 ? -21.706 13.645 19.334 1.00 93.31 176 GLU A CA 1
ATOM 1353 C C . GLU A 1 176 ? -21.740 14.005 20.825 1.00 93.31 176 GLU A C 1
ATOM 1355 O O . GLU A 1 176 ? -21.328 15.105 21.200 1.00 93.31 176 GLU A O 1
ATOM 1360 N N . GLU A 1 177 ? -22.170 13.079 21.686 1.00 93.94 177 GLU A N 1
ATOM 1361 C CA . GLU A 1 177 ? -22.298 13.336 23.126 1.00 93.94 177 GLU A CA 1
ATOM 1362 C C . GLU A 1 177 ? -20.963 13.253 23.885 1.00 93.94 177 GLU A C 1
ATOM 1364 O O . GLU A 1 177 ? -20.706 14.071 24.775 1.00 93.94 177 GLU A O 1
ATOM 1369 N N . VAL A 1 178 ? -20.099 12.284 23.556 1.00 95.56 178 VAL A N 1
ATOM 1370 C CA . VAL A 1 178 ? -18.876 11.979 24.330 1.00 95.56 178 VAL A CA 1
ATOM 1371 C C . VAL A 1 178 ? -17.624 11.811 23.450 1.00 95.56 178 VAL A C 1
ATOM 1373 O O . VAL A 1 178 ? -16.932 10.789 23.515 1.00 95.56 178 VAL A O 1
ATOM 1376 N N . PRO A 1 179 ? -17.237 12.839 22.666 1.00 94.75 179 PRO A N 1
ATOM 1377 C CA . PRO A 1 179 ? -16.170 12.730 21.666 1.00 94.75 179 PRO A CA 1
ATOM 1378 C C . PRO A 1 179 ? -14.818 12.301 22.253 1.00 94.75 179 PRO A C 1
ATOM 1380 O O . PRO A 1 179 ? -14.099 11.513 21.647 1.00 94.75 179 PRO A O 1
ATOM 1383 N N . HIS A 1 180 ? -14.469 12.754 23.461 1.00 96.81 180 HIS A N 1
ATOM 1384 C CA . HIS A 1 180 ? -13.214 12.365 24.115 1.00 96.81 180 HIS A CA 1
ATOM 1385 C C . HIS A 1 180 ? -13.159 10.879 24.486 1.00 96.81 180 HIS A C 1
ATOM 1387 O O . HIS A 1 180 ? -12.088 10.273 24.449 1.00 96.81 180 HIS A O 1
ATOM 1393 N N . GLU A 1 181 ? -14.295 10.285 24.851 1.00 97.06 181 GLU A N 1
ATOM 1394 C CA . GLU A 1 181 ? -14.355 8.860 25.171 1.00 97.06 181 GLU A CA 1
ATOM 1395 C C . GLU A 1 181 ? -14.265 8.013 23.909 1.00 97.06 181 GLU A C 1
ATOM 1397 O O . GLU A 1 181 ? -13.590 6.984 23.921 1.00 97.06 181 GLU A O 1
ATOM 1402 N N . VAL A 1 182 ? -14.862 8.489 22.813 1.00 96.00 182 VAL A N 1
ATOM 1403 C CA . VAL A 1 182 ? -14.726 7.852 21.505 1.00 96.00 182 VAL A CA 1
ATOM 1404 C C . VAL A 1 182 ? -13.287 7.929 21.002 1.00 96.00 182 VAL A C 1
ATOM 1406 O O . VAL A 1 182 ? -12.760 6.913 20.568 1.00 96.00 182 VAL A O 1
ATOM 1409 N N . GLU A 1 183 ? -12.600 9.069 21.116 1.00 96.50 183 GLU A N 1
ATOM 1410 C CA . GLU A 1 183 ? -11.180 9.161 20.738 1.00 96.50 183 GLU A CA 1
ATOM 1411 C C . GLU A 1 183 ? -10.288 8.221 21.565 1.00 96.50 183 GLU A C 1
ATOM 1413 O O . GLU A 1 183 ? -9.402 7.567 21.015 1.00 96.50 183 GLU A O 1
ATOM 1418 N N . ARG A 1 184 ? -10.560 8.071 22.868 1.00 97.50 184 ARG A N 1
ATOM 1419 C CA . ARG A 1 184 ? -9.884 7.063 23.701 1.00 97.50 184 ARG A CA 1
ATOM 1420 C C . ARG A 1 184 ? -10.174 5.644 23.203 1.00 97.50 184 ARG A C 1
ATOM 1422 O O . ARG A 1 184 ? -9.243 4.862 23.052 1.00 97.50 184 ARG A O 1
ATOM 1429 N N . LEU A 1 185 ? -11.433 5.330 22.883 1.00 97.81 185 LEU A N 1
ATOM 1430 C CA . LEU A 1 185 ? -11.812 4.025 22.337 1.00 97.81 185 LEU A CA 1
ATOM 1431 C C . LEU A 1 185 ? -11.112 3.740 20.996 1.00 97.81 185 LEU A C 1
ATOM 1433 O O . LEU A 1 185 ? -10.675 2.613 20.772 1.00 97.81 185 LEU A O 1
ATOM 1437 N N . LYS A 1 186 ? -10.963 4.749 20.124 1.00 97.62 186 LYS A N 1
ATOM 1438 C CA . LYS A 1 186 ? -10.219 4.636 18.856 1.00 97.62 186 LYS A CA 1
ATOM 1439 C C . LYS A 1 186 ? -8.744 4.322 19.090 1.00 97.62 186 LYS A C 1
ATOM 1441 O O . LYS A 1 186 ? -8.211 3.428 18.436 1.00 97.62 186 LYS A O 1
ATOM 1446 N N . ALA A 1 187 ? -8.099 5.031 20.016 1.00 96.94 187 ALA A N 1
ATOM 1447 C CA . ALA A 1 187 ? -6.705 4.783 20.373 1.00 96.94 187 ALA A CA 1
ATOM 1448 C C . ALA A 1 187 ? -6.523 3.363 20.932 1.00 96.94 187 ALA A C 1
ATOM 1450 O O . ALA A 1 187 ? -5.684 2.610 20.441 1.00 96.94 187 ALA A O 1
ATOM 1451 N N . ASP A 1 188 ? -7.386 2.957 21.869 1.00 97.88 188 ASP A N 1
ATOM 1452 C CA . ASP A 1 188 ? -7.353 1.619 22.458 1.00 97.88 188 ASP A CA 1
ATOM 1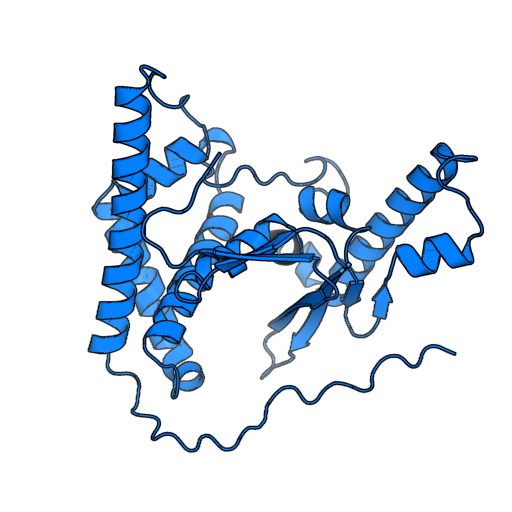453 C C . ASP A 1 188 ? -7.583 0.522 21.398 1.00 97.88 188 ASP A C 1
ATOM 1455 O O . ASP A 1 188 ? -6.963 -0.544 21.452 1.00 97.88 188 ASP A O 1
ATOM 1459 N N . PHE A 1 189 ? -8.474 0.765 20.429 1.00 98.44 189 PHE A N 1
ATOM 1460 C CA . PHE A 1 189 ? -8.720 -0.137 19.301 1.00 98.44 189 PHE A CA 1
ATOM 1461 C C . PHE A 1 189 ? -7.477 -0.288 18.419 1.00 98.44 189 PHE A C 1
ATOM 1463 O O . PHE A 1 189 ? -7.056 -1.411 18.133 1.00 98.44 189 PHE A O 1
ATOM 1470 N N . ALA A 1 190 ? -6.866 0.830 18.018 1.00 97.94 190 ALA A N 1
ATOM 1471 C CA . ALA A 1 190 ? -5.674 0.820 17.180 1.00 97.94 190 ALA A CA 1
ATOM 1472 C C . ALA A 1 190 ? -4.495 0.120 17.878 1.00 97.94 190 ALA A C 1
ATOM 1474 O O . ALA A 1 190 ? -3.814 -0.698 17.258 1.00 97.94 190 ALA A O 1
ATOM 1475 N N . ASP A 1 191 ? -4.300 0.353 19.178 1.00 97.06 191 ASP A N 1
ATOM 1476 C CA . ASP A 1 191 ? -3.266 -0.322 19.965 1.00 97.06 191 ASP A CA 1
ATOM 1477 C C . ASP A 1 191 ? -3.489 -1.839 20.030 1.00 97.06 191 ASP A C 1
ATOM 1479 O O . ASP A 1 191 ? -2.545 -2.615 19.838 1.00 97.06 191 ASP A O 1
ATOM 1483 N N . ARG A 1 192 ? -4.735 -2.291 20.240 1.00 97.94 192 ARG A N 1
ATOM 1484 C CA . ARG A 1 192 ? -5.071 -3.725 20.188 1.00 97.94 192 ARG A CA 1
ATOM 1485 C C . ARG A 1 192 ? -4.802 -4.321 18.808 1.00 97.94 192 ARG A C 1
ATOM 1487 O O . ARG A 1 192 ? -4.269 -5.428 18.727 1.00 97.94 192 ARG A O 1
ATOM 1494 N N . LEU A 1 193 ? -5.130 -3.602 17.734 1.00 98.38 193 LEU A N 1
ATOM 1495 C CA . LEU A 1 193 ? -4.889 -4.056 16.364 1.00 98.38 193 LEU A CA 1
ATOM 1496 C C . LEU A 1 193 ? -3.389 -4.229 16.104 1.00 98.38 193 LEU A C 1
ATOM 1498 O O . LEU A 1 193 ? -2.957 -5.277 15.624 1.00 98.38 193 LEU A O 1
ATOM 1502 N N . VAL A 1 194 ? -2.579 -3.242 16.493 1.00 97.56 194 VAL A N 1
ATOM 1503 C CA . VAL A 1 194 ? -1.113 -3.305 16.394 1.00 97.56 194 VAL A CA 1
ATOM 1504 C C . VAL A 1 194 ? -0.556 -4.497 17.172 1.00 97.56 194 VAL A C 1
ATOM 1506 O O . VAL A 1 194 ? 0.299 -5.224 16.660 1.00 97.56 194 VAL A O 1
ATOM 1509 N N . GLN A 1 195 ? -1.042 -4.733 18.392 1.00 96.94 195 GLN A N 1
ATOM 1510 C CA . GLN A 1 195 ? -0.641 -5.895 19.186 1.00 96.94 195 GLN A CA 1
ATOM 1511 C C . GLN A 1 195 ? -1.013 -7.209 18.494 1.00 96.94 195 GLN A C 1
ATOM 1513 O O . GLN A 1 195 ? -0.184 -8.118 18.444 1.00 96.94 195 GLN A O 1
ATOM 1518 N N . CYS A 1 196 ? -2.207 -7.295 17.906 1.00 97.81 196 CYS A N 1
ATOM 1519 C CA . CYS A 1 196 ? -2.657 -8.478 17.179 1.00 97.81 196 CYS A CA 1
ATOM 1520 C C . CYS A 1 196 ? -1.762 -8.772 15.962 1.00 97.81 196 CYS A C 1
ATOM 1522 O O . CYS A 1 196 ? -1.277 -9.896 15.808 1.00 97.81 196 CYS A O 1
ATOM 1524 N N . VAL A 1 197 ? -1.435 -7.749 15.161 1.00 97.81 197 VAL A N 1
ATOM 1525 C CA . VAL A 1 197 ? -0.499 -7.869 14.027 1.00 97.81 197 VAL A CA 1
ATOM 1526 C C . VAL A 1 197 ? 0.878 -8.330 14.507 1.00 97.81 197 VAL A C 1
ATOM 1528 O O . VAL A 1 197 ? 1.443 -9.272 13.954 1.00 97.81 197 VAL A O 1
ATOM 1531 N N . ARG A 1 198 ? 1.413 -7.744 15.585 1.00 96.62 198 ARG A N 1
ATOM 1532 C CA . ARG A 1 198 ? 2.696 -8.174 16.170 1.00 96.62 198 ARG A CA 1
ATOM 1533 C C . ARG A 1 198 ? 2.670 -9.626 16.621 1.00 96.62 198 ARG A C 1
ATOM 1535 O O . ARG A 1 198 ? 3.601 -10.367 16.324 1.00 96.62 198 ARG A O 1
ATOM 1542 N N . SER A 1 199 ? 1.609 -10.045 17.308 1.00 96.00 199 SER A N 1
ATOM 1543 C CA . SER A 1 199 ? 1.441 -11.436 17.730 1.00 96.00 199 SER A CA 1
ATOM 1544 C C . SER A 1 199 ? 1.375 -12.394 16.537 1.00 96.00 199 SER A C 1
ATOM 1546 O O . SER A 1 199 ? 2.007 -13.447 16.586 1.00 96.00 199 SER A O 1
ATOM 1548 N N . CYS A 1 200 ? 0.705 -12.009 15.447 1.00 96.00 200 CYS A N 1
ATOM 1549 C CA . CYS A 1 200 ? 0.662 -12.775 14.197 1.00 96.00 200 CYS A CA 1
ATOM 1550 C C . CYS A 1 200 ? 2.049 -12.928 13.546 1.00 96.00 200 CYS A C 1
ATOM 1552 O O . CYS A 1 200 ? 2.426 -14.010 13.088 1.00 96.00 200 CYS A O 1
ATOM 1554 N N . LEU A 1 201 ? 2.844 -11.857 13.519 1.00 95.50 201 LEU A N 1
ATOM 1555 C CA . LEU A 1 201 ? 4.221 -11.897 13.010 1.00 95.50 201 LEU A CA 1
ATOM 1556 C C . LEU A 1 201 ? 5.188 -12.612 13.980 1.00 95.50 201 LEU A C 1
ATOM 1558 O O . LEU A 1 201 ? 6.263 -13.077 13.586 1.00 95.50 201 LEU A O 1
ATOM 1562 N N . GLY A 1 202 ? 4.799 -12.754 15.248 1.00 93.50 202 GLY A N 1
ATOM 1563 C CA . GLY A 1 202 ? 5.556 -13.445 16.284 1.00 93.50 202 GLY A CA 1
ATOM 1564 C C . GLY A 1 202 ? 6.902 -12.777 16.560 1.00 93.50 202 GLY A C 1
ATOM 1565 O O . GLY A 1 202 ? 7.023 -11.553 16.583 1.00 93.50 202 GLY A O 1
ATOM 1566 N N . SER A 1 203 ? 7.953 -13.582 16.740 1.00 89.12 203 SER A N 1
ATOM 1567 C CA . SER A 1 203 ? 9.312 -13.069 16.971 1.00 89.12 203 SER A CA 1
ATOM 1568 C C . SER A 1 203 ? 9.852 -12.220 15.812 1.00 89.12 203 SER A C 1
ATOM 1570 O O . SER A 1 203 ? 10.720 -11.377 16.042 1.00 89.12 203 SER A O 1
ATOM 1572 N N . HIS A 1 204 ? 9.324 -12.391 14.593 1.00 88.38 204 HIS A N 1
ATOM 1573 C CA . HIS A 1 204 ? 9.777 -11.658 13.409 1.00 88.38 204 HIS A CA 1
ATOM 1574 C C . HIS A 1 204 ? 9.418 -10.174 13.455 1.00 88.38 204 HIS A C 1
ATOM 1576 O O . HIS A 1 204 ? 10.148 -9.375 12.881 1.00 88.38 204 HIS A O 1
ATOM 1582 N N . ALA A 1 205 ? 8.369 -9.788 14.191 1.00 79.31 205 ALA A N 1
ATOM 1583 C CA . ALA A 1 205 ? 8.038 -8.378 14.394 1.00 79.31 205 ALA A CA 1
ATOM 1584 C C . ALA A 1 205 ? 9.176 -7.597 15.072 1.00 79.31 205 ALA A C 1
ATOM 1586 O O . ALA A 1 205 ? 9.312 -6.398 14.856 1.00 79.31 205 ALA A O 1
ATOM 1587 N N . HIS A 1 206 ? 9.976 -8.273 15.903 1.00 82.56 206 HIS A N 1
ATOM 1588 C CA . HIS A 1 206 ? 11.084 -7.662 16.635 1.00 82.56 206 HIS A CA 1
ATOM 1589 C C . HIS A 1 206 ? 12.430 -7.855 15.937 1.00 82.56 206 HIS A C 1
ATOM 1591 O O . HIS A 1 206 ? 13.284 -6.977 16.015 1.00 82.56 206 HIS A O 1
ATOM 1597 N N . SER A 1 207 ? 12.645 -9.002 15.282 1.00 87.25 207 SER A N 1
ATOM 1598 C CA . SER A 1 207 ? 13.908 -9.281 14.588 1.00 87.25 207 SER A CA 1
ATOM 1599 C C . SER A 1 207 ? 13.984 -8.684 13.182 1.00 87.25 207 SER A C 1
ATOM 1601 O O . SER A 1 207 ? 15.087 -8.538 12.664 1.00 87.25 207 SER A O 1
ATOM 1603 N N . CYS A 1 208 ? 12.845 -8.343 12.575 1.00 89.88 208 CYS A N 1
ATOM 1604 C CA . CYS A 1 208 ? 12.753 -7.691 11.272 1.00 89.88 208 CYS A CA 1
ATOM 1605 C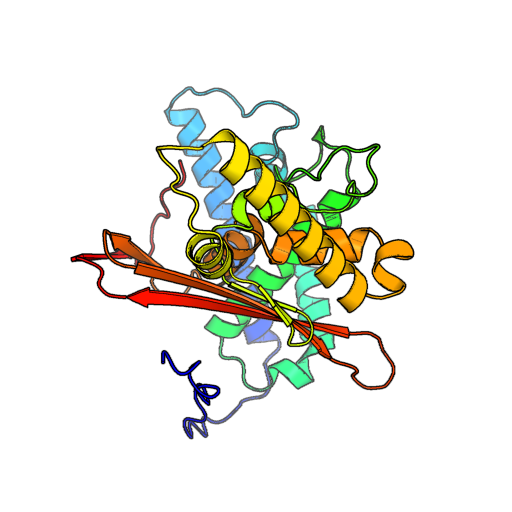 C . CYS A 1 208 ? 11.701 -6.567 11.328 1.00 89.88 208 CYS A C 1
ATOM 1607 O O . CYS A 1 208 ? 10.548 -6.772 10.936 1.00 89.88 208 CYS A O 1
ATOM 1609 N N . PRO A 1 209 ? 12.077 -5.379 11.833 1.00 90.56 209 PRO A N 1
ATOM 1610 C CA . PRO A 1 209 ? 11.201 -4.207 11.863 1.00 90.56 209 PRO A CA 1
ATOM 1611 C C . PRO A 1 209 ? 10.598 -3.873 10.492 1.00 90.56 209 PRO A C 1
ATOM 1613 O O . PRO A 1 209 ? 9.442 -3.465 10.394 1.00 90.56 209 PRO A O 1
ATOM 1616 N N . GLU A 1 210 ? 11.349 -4.119 9.417 1.00 91.75 210 GLU A N 1
ATOM 1617 C CA . GLU A 1 210 ? 10.923 -3.899 8.037 1.00 91.75 210 GLU A CA 1
ATOM 1618 C C . GLU A 1 210 ? 9.701 -4.742 7.666 1.00 91.75 210 GLU A C 1
ATOM 1620 O O . GLU A 1 210 ? 8.845 -4.272 6.919 1.00 91.75 210 GLU A O 1
ATOM 1625 N N . LEU A 1 211 ? 9.569 -5.954 8.217 1.00 93.50 211 LEU A N 1
ATOM 1626 C CA . LEU A 1 211 ? 8.398 -6.799 7.991 1.00 93.50 211 LEU A CA 1
ATOM 1627 C C . LEU A 1 211 ? 7.144 -6.186 8.619 1.00 93.50 211 LEU A C 1
ATOM 1629 O O . LEU A 1 211 ? 6.100 -6.144 7.971 1.00 93.50 211 LEU A O 1
ATOM 1633 N N . LEU A 1 212 ? 7.237 -5.695 9.860 1.00 95.38 212 LEU A N 1
ATOM 1634 C CA . LEU A 1 212 ? 6.109 -5.036 10.521 1.00 95.38 212 LEU A CA 1
ATOM 1635 C C . LEU A 1 212 ? 5.705 -3.764 9.765 1.00 95.38 212 LEU A C 1
ATOM 1637 O O . LEU A 1 212 ? 4.517 -3.548 9.517 1.00 95.38 212 LEU A O 1
ATOM 1641 N N . ARG A 1 213 ? 6.685 -2.967 9.328 1.00 95.12 213 ARG A N 1
ATOM 1642 C CA . ARG A 1 213 ? 6.447 -1.779 8.500 1.00 95.12 213 ARG A CA 1
ATOM 1643 C C . ARG A 1 213 ? 5.755 -2.136 7.190 1.00 95.12 213 ARG A C 1
ATOM 1645 O O . ARG A 1 213 ? 4.733 -1.544 6.870 1.00 95.12 213 ARG A O 1
ATOM 1652 N N . ALA A 1 214 ? 6.259 -3.136 6.470 1.00 94.19 214 ALA A N 1
ATOM 1653 C CA . ALA A 1 214 ? 5.692 -3.572 5.198 1.00 94.19 214 ALA A CA 1
ATOM 1654 C C . ALA A 1 214 ? 4.252 -4.078 5.345 1.00 94.19 214 ALA A C 1
ATOM 1656 O O . ALA A 1 214 ? 3.375 -3.688 4.578 1.00 94.19 214 ALA A O 1
ATOM 1657 N N . VAL A 1 215 ? 3.993 -4.914 6.354 1.00 96.25 215 VAL A N 1
ATOM 1658 C CA . VAL A 1 215 ? 2.659 -5.469 6.619 1.00 96.25 215 VAL A CA 1
ATOM 1659 C C . VAL A 1 215 ? 1.682 -4.369 7.016 1.00 96.25 215 VAL A C 1
ATOM 1661 O O . VAL A 1 215 ? 0.592 -4.294 6.457 1.00 96.25 215 VAL A O 1
ATOM 1664 N N . THR A 1 216 ? 2.070 -3.479 7.930 1.00 97.25 216 THR A N 1
ATOM 1665 C CA . THR A 1 216 ? 1.193 -2.380 8.357 1.00 97.25 216 THR A CA 1
ATOM 1666 C C . THR A 1 216 ? 0.971 -1.357 7.242 1.00 97.25 216 THR A C 1
ATOM 1668 O O . THR A 1 216 ? -0.138 -0.847 7.118 1.00 97.25 216 THR A O 1
ATOM 1671 N N . ASN A 1 217 ? 1.956 -1.112 6.365 1.00 96.06 217 ASN A N 1
ATOM 1672 C CA . ASN A 1 217 ? 1.752 -0.275 5.179 1.00 96.06 217 ASN A CA 1
ATOM 1673 C C . ASN A 1 217 ? 0.776 -0.922 4.190 1.00 96.06 217 ASN A C 1
ATOM 1675 O O . ASN A 1 217 ? -0.138 -0.262 3.700 1.00 96.06 217 ASN A O 1
ATOM 1679 N N . ALA A 1 218 ? 0.912 -2.228 3.949 1.00 95.69 218 ALA A N 1
ATOM 1680 C CA . ALA A 1 218 ? 0.002 -2.983 3.090 1.00 95.69 218 ALA A CA 1
ATOM 1681 C C . ALA A 1 218 ? -1.438 -3.018 3.637 1.00 95.69 218 A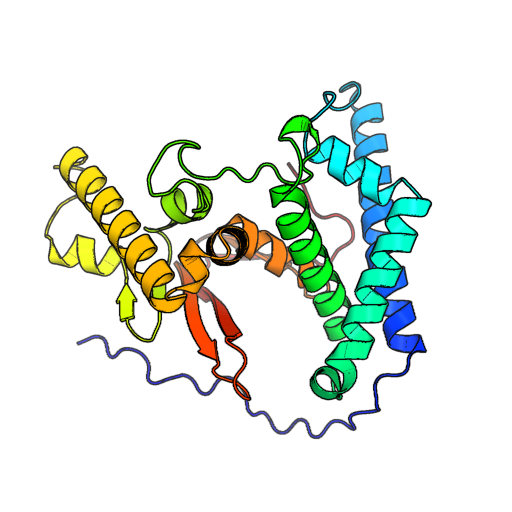LA A C 1
ATOM 1683 O O . ALA A 1 218 ? -2.389 -3.037 2.861 1.00 95.69 218 ALA A O 1
ATOM 1684 N N . MET A 1 219 ? -1.592 -2.983 4.964 1.00 97.25 219 MET A N 1
ATOM 1685 C CA . MET A 1 219 ? -2.874 -2.919 5.680 1.00 97.25 219 MET A CA 1
ATOM 1686 C C . MET A 1 219 ? -3.420 -1.487 5.861 1.00 97.25 219 MET A C 1
ATOM 1688 O O . MET A 1 219 ? -4.307 -1.259 6.684 1.00 97.25 219 MET A O 1
ATOM 1692 N N . SER A 1 220 ? -2.887 -0.514 5.119 1.00 95.69 220 SER A N 1
ATOM 1693 C CA . SER A 1 220 ? -3.293 0.895 5.178 1.00 95.69 220 SER A CA 1
ATOM 1694 C C . SER A 1 220 ? -3.943 1.370 3.873 1.00 95.69 220 SER A C 1
ATOM 1696 O O . SER A 1 220 ? -3.943 0.660 2.863 1.00 95.69 220 SER A O 1
ATOM 1698 N N . GLN A 1 221 ? -4.454 2.607 3.857 1.00 92.00 221 GLN A N 1
ATOM 1699 C CA . GLN A 1 221 ? -4.902 3.251 2.617 1.00 92.00 221 GLN A CA 1
ATOM 1700 C C . GLN A 1 221 ? -3.796 3.364 1.560 1.00 92.00 221 GLN A C 1
ATOM 1702 O O . GLN A 1 221 ? -4.092 3.219 0.375 1.00 92.00 221 GLN A O 1
ATOM 1707 N N . SER A 1 222 ? -2.534 3.561 1.952 1.00 92.06 222 SER A N 1
ATOM 1708 C CA . SER A 1 222 ? -1.408 3.587 1.007 1.00 92.06 222 SER A CA 1
ATOM 1709 C C . SER A 1 222 ? -1.227 2.229 0.322 1.00 92.06 222 SER A C 1
ATOM 1711 O O . SER A 1 222 ? -1.080 2.158 -0.901 1.00 92.06 222 SER A O 1
ATOM 1713 N N . GLY A 1 223 ? -1.343 1.139 1.088 1.00 93.00 223 GLY A N 1
ATOM 1714 C CA . GLY A 1 223 ? -1.334 -0.230 0.569 1.00 93.00 223 GLY A CA 1
ATOM 1715 C C . GLY A 1 223 ? -2.499 -0.507 -0.384 1.00 93.00 223 GLY A C 1
ATOM 1716 O O . GLY A 1 223 ? -2.297 -1.040 -1.478 1.00 93.00 223 GLY A O 1
ATOM 1717 N N . LEU A 1 224 ? -3.708 -0.067 -0.023 1.00 92.62 224 LEU A N 1
ATOM 1718 C CA . LEU A 1 224 ? -4.878 -0.144 -0.901 1.00 92.62 224 LEU A CA 1
ATOM 1719 C C . LEU A 1 224 ? -4.653 0.637 -2.207 1.00 92.62 224 LEU A C 1
ATOM 1721 O O . LEU A 1 224 ? -4.891 0.100 -3.285 1.00 92.62 224 LEU A O 1
ATOM 1725 N N . ALA A 1 225 ? -4.119 1.857 -2.136 1.00 90.69 225 ALA A N 1
ATOM 1726 C CA . ALA A 1 225 ? -3.812 2.661 -3.317 1.00 90.69 225 ALA A CA 1
ATOM 1727 C C . ALA A 1 225 ? -2.729 2.013 -4.201 1.00 90.69 225 ALA A C 1
ATOM 1729 O O . ALA A 1 225 ? -2.778 2.120 -5.427 1.00 90.69 225 ALA A O 1
ATOM 1730 N N . ASN A 1 226 ? -1.744 1.322 -3.616 1.00 91.50 226 ASN A N 1
ATOM 1731 C CA . ASN A 1 226 ? -0.782 0.500 -4.360 1.00 91.50 226 ASN A CA 1
ATOM 1732 C C . ASN A 1 226 ? -1.480 -0.636 -5.117 1.00 91.50 226 ASN A C 1
ATOM 1734 O O . ASN A 1 226 ? -1.213 -0.833 -6.305 1.00 91.50 226 ASN A O 1
ATOM 1738 N N . MET A 1 227 ? -2.412 -1.337 -4.468 1.00 90.12 227 MET A N 1
ATOM 1739 C CA . MET A 1 227 ? -3.196 -2.394 -5.107 1.00 90.12 227 MET A CA 1
ATOM 1740 C C . MET A 1 227 ? -4.104 -1.868 -6.222 1.00 90.12 227 MET A C 1
ATOM 1742 O O . MET A 1 227 ? -4.101 -2.421 -7.319 1.00 90.12 227 MET A O 1
ATOM 1746 N N . GLU A 1 228 ? -4.831 -0.775 -5.998 1.00 89.25 228 GLU A N 1
ATOM 1747 C CA . GLU A 1 228 ? -5.690 -0.162 -7.020 1.00 89.25 228 GLU A CA 1
ATOM 1748 C C . GLU A 1 228 ? -4.883 0.314 -8.239 1.00 89.25 228 GLU A C 1
ATOM 1750 O O . GLU A 1 228 ? -5.316 0.152 -9.383 1.00 89.25 228 GLU A O 1
ATOM 1755 N N . ARG A 1 229 ? -3.677 0.858 -8.014 1.00 88.88 229 ARG A N 1
ATOM 1756 C CA . ARG A 1 229 ? -2.744 1.224 -9.091 1.00 88.88 229 ARG A CA 1
ATOM 1757 C C . ARG A 1 229 ? -2.223 0.005 -9.843 1.00 88.88 229 ARG A C 1
ATOM 1759 O O . ARG A 1 229 ? -2.095 0.065 -11.068 1.00 88.88 229 ARG A O 1
ATOM 1766 N N . ALA A 1 230 ? -1.914 -1.080 -9.137 1.00 90.25 230 ALA A N 1
ATOM 1767 C CA . ALA A 1 230 ? -1.475 -2.325 -9.755 1.00 90.25 230 ALA A CA 1
ATOM 1768 C C . ALA A 1 230 ? -2.577 -2.944 -10.627 1.00 90.25 230 ALA A C 1
ATOM 1770 O O . ALA A 1 230 ? -2.294 -3.453 -11.704 1.00 90.25 230 ALA A O 1
ATOM 1771 N N . CYS A 1 231 ? -3.839 -2.798 -10.230 1.00 85.31 231 CYS A N 1
ATOM 1772 C CA . CYS A 1 231 ? -5.001 -3.259 -10.987 1.00 85.31 231 CYS A CA 1
ATOM 1773 C C . CYS A 1 231 ? -5.503 -2.253 -12.044 1.00 85.31 231 CYS A C 1
ATOM 1775 O O . CYS A 1 231 ? -6.649 -2.355 -12.474 1.00 85.31 231 CYS A O 1
ATOM 1777 N N . SER A 1 232 ? -4.685 -1.280 -12.468 1.00 78.31 232 SER A N 1
ATOM 1778 C CA . SER A 1 232 ? -5.120 -0.201 -13.381 1.00 78.31 232 SER A CA 1
ATOM 1779 C C . SER A 1 232 ? -5.519 -0.652 -14.791 1.00 78.31 232 SER A C 1
ATOM 1781 O O . SER A 1 232 ? -6.161 0.113 -15.502 1.00 78.31 232 SER A O 1
ATOM 1783 N N . ASP A 1 233 ? -5.197 -1.885 -15.188 1.00 75.06 233 ASP A N 1
ATOM 1784 C CA . ASP A 1 233 ? -5.669 -2.450 -16.460 1.00 75.06 233 ASP A CA 1
ATOM 1785 C C . ASP A 1 233 ? -7.153 -2.866 -16.407 1.00 75.06 233 ASP A C 1
ATOM 1787 O O . ASP A 1 233 ? -7.772 -3.126 -17.440 1.00 75.06 233 ASP A O 1
ATOM 1791 N N . CYS A 1 234 ? -7.745 -2.908 -15.210 1.00 71.94 234 CYS A N 1
ATOM 1792 C CA . CYS A 1 234 ? -9.186 -3.008 -15.029 1.00 71.94 234 CYS A CA 1
ATOM 1793 C C . CYS A 1 234 ? -9.789 -1.594 -15.007 1.00 71.94 234 CYS A C 1
ATOM 1795 O O . CYS A 1 234 ? -9.214 -0.712 -14.365 1.00 71.94 234 CYS A O 1
ATOM 1797 N N . PRO A 1 235 ? -10.962 -1.364 -15.632 1.00 77.12 235 PRO A N 1
ATOM 1798 C CA . PRO A 1 235 ? -11.664 -0.091 -15.515 1.00 77.12 235 PRO A CA 1
ATOM 1799 C C . PRO A 1 235 ? -11.799 0.308 -14.045 1.00 77.12 235 PRO A C 1
ATOM 1801 O O . PRO A 1 235 ? -12.425 -0.407 -13.258 1.00 77.12 235 PRO A O 1
ATOM 1804 N N . GLN A 1 236 ? -11.196 1.434 -13.660 1.00 80.00 236 GLN A N 1
ATOM 1805 C CA . GLN A 1 236 ? -11.311 1.907 -12.288 1.00 80.00 236 GLN A CA 1
ATOM 1806 C C . GLN A 1 236 ? -12.712 2.473 -12.106 1.00 80.00 236 GLN A C 1
ATOM 1808 O O . GLN A 1 236 ? -13.101 3.433 -12.767 1.00 80.00 236 GLN A O 1
ATOM 1813 N N . VAL A 1 237 ? -13.492 1.858 -11.223 1.00 82.06 237 VAL A N 1
ATOM 1814 C CA . VAL A 1 237 ? -14.848 2.315 -10.931 1.00 82.06 237 VAL A CA 1
ATOM 1815 C C . VAL A 1 237 ? -14.799 3.234 -9.720 1.00 82.06 237 VAL A C 1
ATOM 1817 O O . VAL A 1 237 ? -14.626 2.796 -8.579 1.00 82.06 237 VAL A O 1
ATOM 1820 N N . VAL A 1 238 ? -14.966 4.529 -9.974 1.00 85.69 238 VAL A N 1
ATOM 1821 C CA . VAL A 1 238 ? -15.207 5.512 -8.919 1.00 85.69 238 VAL A CA 1
ATOM 1822 C C . VAL A 1 238 ? -16.699 5.504 -8.634 1.00 85.69 238 VAL A C 1
ATOM 1824 O O . VAL A 1 238 ? -17.502 5.727 -9.535 1.00 85.69 238 VAL A O 1
ATOM 1827 N N . VAL A 1 239 ? -17.080 5.227 -7.393 1.00 89.19 239 VAL A N 1
ATOM 1828 C CA . VAL A 1 239 ? -18.484 5.235 -6.969 1.00 89.19 239 VAL A CA 1
ATOM 1829 C C . VAL A 1 239 ? -18.767 6.477 -6.133 1.00 89.19 239 VAL A C 1
ATOM 1831 O O . VAL A 1 239 ? -17.876 6.984 -5.450 1.00 89.19 239 VAL A O 1
ATOM 1834 N N . SER A 1 240 ? -20.003 6.959 -6.191 1.00 92.69 240 SER A N 1
ATOM 1835 C CA . SER A 1 240 ? -20.517 8.018 -5.324 1.00 92.69 240 SER A CA 1
ATOM 1836 C C . SER A 1 240 ? -21.752 7.524 -4.581 1.00 92.69 240 SER A C 1
ATOM 1838 O O . SER A 1 240 ? -22.639 6.917 -5.184 1.00 92.69 240 SER A O 1
ATOM 1840 N N . GLY A 1 241 ? -21.820 7.843 -3.288 1.00 91.75 241 GLY A N 1
ATOM 1841 C CA . GLY A 1 241 ? -22.840 7.324 -2.377 1.00 91.75 241 GLY A CA 1
ATOM 1842 C C . GLY A 1 241 ? -22.627 5.845 -2.035 1.00 91.75 241 GLY A C 1
ATOM 1843 O O . GLY A 1 241 ? -21.668 5.222 -2.493 1.00 91.75 241 GLY A O 1
ATOM 1844 N N . GLY A 1 242 ? -23.547 5.297 -1.245 1.00 92.19 242 GLY A N 1
ATOM 1845 C CA . GLY A 1 242 ? -23.553 3.889 -0.851 1.00 92.19 242 GLY A CA 1
ATOM 1846 C C . GLY A 1 242 ? -22.641 3.542 0.321 1.00 92.19 242 GLY A C 1
ATOM 1847 O O . GLY A 1 242 ? -22.199 4.408 1.078 1.00 92.19 242 GLY A O 1
ATOM 1848 N N . GLU A 1 243 ? -22.380 2.246 0.457 1.00 92.88 243 GLU A N 1
ATOM 1849 C CA . GLU A 1 243 ? -21.568 1.664 1.518 1.00 92.88 243 GLU A CA 1
ATOM 1850 C C . GLU A 1 243 ? -20.273 1.088 0.941 1.00 92.88 243 GLU A C 1
ATOM 1852 O O . GLU A 1 243 ? -20.245 0.489 -0.137 1.00 92.88 243 GLU A O 1
ATOM 1857 N N . GLN A 1 244 ? -19.176 1.268 1.675 1.00 91.88 244 GLN A N 1
ATOM 1858 C CA . GLN A 1 244 ? -17.898 0.643 1.364 1.00 91.88 244 GLN A CA 1
ATOM 1859 C C . GLN A 1 244 ? -17.485 -0.248 2.526 1.00 91.88 244 GLN A C 1
ATOM 1861 O O . GLN A 1 244 ? -17.314 0.216 3.653 1.00 91.88 244 GLN A O 1
ATOM 1866 N N . ARG A 1 245 ? -17.245 -1.519 2.218 1.00 94.62 245 ARG A N 1
ATOM 1867 C CA . ARG A 1 245 ? -16.697 -2.498 3.142 1.00 94.62 245 ARG A CA 1
ATOM 1868 C C . ARG A 1 245 ? -15.264 -2.832 2.750 1.00 94.62 245 ARG A C 1
ATOM 1870 O O . ARG A 1 245 ? -14.999 -3.338 1.662 1.00 94.62 245 ARG A O 1
ATOM 1877 N N . LEU A 1 246 ? -14.347 -2.560 3.670 1.00 95.75 246 LEU A N 1
ATOM 1878 C CA . LEU A 1 246 ? -12.925 -2.852 3.539 1.00 95.75 246 LEU A CA 1
ATOM 1879 C C . LEU A 1 246 ? -12.555 -3.952 4.532 1.00 95.75 246 LEU A C 1
ATOM 1881 O O . LEU A 1 246 ? -12.834 -3.807 5.721 1.00 95.75 246 LEU A O 1
ATOM 1885 N N . VAL A 1 247 ? -11.952 -5.043 4.058 1.00 97.38 247 VAL A N 1
ATOM 1886 C CA . VAL A 1 247 ? -11.497 -6.148 4.913 1.00 97.38 247 VAL A CA 1
ATOM 1887 C C . VAL A 1 247 ? -10.032 -6.456 4.642 1.00 97.38 247 VAL A C 1
ATOM 1889 O O . VAL A 1 247 ? -9.668 -6.775 3.510 1.00 97.38 247 VAL A O 1
ATOM 1892 N N . PHE A 1 248 ? -9.217 -6.415 5.692 1.00 98.06 248 PHE A N 1
ATOM 1893 C CA . PHE A 1 248 ? -7.847 -6.921 5.685 1.00 98.06 248 PHE A CA 1
ATOM 1894 C C . PHE A 1 248 ? -7.795 -8.242 6.452 1.00 98.06 248 PHE A C 1
ATOM 1896 O O . PHE A 1 248 ? -8.153 -8.275 7.626 1.00 98.06 248 PHE A O 1
ATOM 1903 N N . ASP A 1 249 ? -7.339 -9.316 5.811 1.00 97.94 249 ASP A N 1
ATOM 1904 C CA . ASP A 1 249 ? -7.162 -10.637 6.425 1.00 97.94 249 ASP A CA 1
ATOM 1905 C C . ASP A 1 249 ? -5.686 -11.053 6.375 1.00 97.94 249 ASP A C 1
ATOM 1907 O O . ASP A 1 249 ? -5.154 -11.396 5.317 1.00 97.94 249 ASP A O 1
ATOM 1911 N N . LEU A 1 250 ? -5.015 -10.966 7.523 1.00 97.88 250 LEU A N 1
ATOM 1912 C CA . LEU A 1 250 ? -3.622 -11.345 7.716 1.00 97.88 250 LEU A CA 1
ATOM 1913 C C . LEU A 1 250 ? -3.548 -12.700 8.419 1.00 97.88 250 LEU A C 1
ATOM 1915 O O . LEU A 1 250 ? -4.003 -12.860 9.553 1.00 97.88 250 LEU A O 1
ATOM 1919 N N . ARG A 1 251 ? -2.875 -13.651 7.772 1.00 96.44 251 ARG A N 1
ATOM 1920 C CA . ARG A 1 251 ? -2.670 -14.995 8.309 1.00 96.44 251 ARG A CA 1
ATOM 1921 C C . ARG A 1 251 ? -1.278 -15.533 8.037 1.00 96.44 251 ARG A C 1
ATOM 1923 O O . ARG A 1 251 ? -0.656 -15.236 7.018 1.00 96.44 251 ARG A O 1
ATOM 1930 N N . ARG A 1 252 ? -0.806 -16.407 8.907 1.00 94.19 252 ARG A N 1
ATOM 1931 C CA . ARG A 1 252 ? 0.391 -17.211 8.735 1.00 94.19 252 ARG A CA 1
ATOM 1932 C C . ARG A 1 252 ? 0.121 -18.272 7.683 1.00 94.19 252 ARG A C 1
ATOM 1934 O O . ARG A 1 252 ? -0.754 -19.123 7.811 1.00 94.19 252 ARG A O 1
ATOM 1941 N N . ALA A 1 253 ? 0.912 -18.219 6.628 1.00 89.44 253 ALA A N 1
ATOM 1942 C CA . ALA A 1 253 ? 1.014 -19.263 5.635 1.00 89.44 253 ALA A CA 1
ATOM 1943 C C . ALA A 1 253 ? 2.282 -20.053 5.974 1.00 89.44 253 ALA A C 1
ATOM 1945 O O . ALA A 1 253 ? 3.341 -19.815 5.402 1.00 89.44 253 ALA A O 1
ATOM 1946 N N . ASP A 1 254 ? 2.232 -20.948 6.960 1.00 77.38 254 ASP A N 1
ATOM 1947 C CA . ASP A 1 254 ? 3.396 -21.774 7.303 1.00 77.38 254 ASP A CA 1
ATOM 1948 C C . ASP A 1 254 ? 3.651 -22.782 6.162 1.00 77.38 254 ASP A C 1
ATOM 1950 O O . ASP A 1 254 ? 3.177 -23.918 6.162 1.00 77.38 254 ASP A O 1
ATOM 1954 N N . ALA A 1 255 ? 4.382 -22.345 5.137 1.00 73.12 255 ALA A N 1
ATOM 1955 C CA . ALA A 1 255 ? 4.727 -23.140 3.972 1.00 73.12 255 ALA A CA 1
ATOM 1956 C C . ALA A 1 255 ? 6.171 -23.636 4.107 1.00 73.12 255 ALA A C 1
ATOM 1958 O O . ALA A 1 255 ? 7.119 -22.852 4.107 1.00 73.12 255 ALA A O 1
ATOM 1959 N N . LEU A 1 256 ? 6.343 -24.961 4.174 1.00 70.81 256 LEU A N 1
ATOM 1960 C CA . LEU A 1 256 ? 7.645 -25.632 4.029 1.00 70.81 256 LEU A CA 1
ATOM 1961 C C . LEU A 1 256 ? 8.732 -25.155 5.019 1.00 70.81 256 LEU A C 1
ATOM 1963 O O . LEU A 1 256 ? 9.911 -25.118 4.677 1.00 70.81 256 LEU A O 1
ATOM 1967 N N . GLY A 1 257 ? 8.349 -24.793 6.249 1.00 77.69 257 GLY A N 1
ATOM 1968 C CA . GLY A 1 257 ? 9.295 -24.405 7.305 1.00 77.69 257 GLY A CA 1
ATOM 1969 C C . GLY A 1 257 ? 9.897 -23.004 7.154 1.00 77.69 257 GLY A C 1
ATOM 1970 O O . GLY A 1 257 ? 10.779 -22.641 7.929 1.00 77.69 257 GLY A O 1
ATOM 1971 N N . VAL A 1 258 ? 9.418 -22.210 6.194 1.00 84.00 258 VAL A N 1
ATOM 1972 C CA . VAL A 1 258 ? 9.714 -20.779 6.107 1.00 84.00 258 VAL A CA 1
ATOM 1973 C C . VAL A 1 258 ? 8.522 -20.026 6.685 1.00 84.00 258 VAL A C 1
ATOM 1975 O O . VAL A 1 258 ? 7.382 -20.284 6.300 1.00 84.00 258 VAL A O 1
ATOM 1978 N N . ALA A 1 259 ? 8.780 -19.101 7.609 1.00 87.88 259 ALA A N 1
ATOM 1979 C CA . ALA A 1 259 ? 7.742 -18.211 8.108 1.00 87.88 259 ALA A CA 1
ATOM 1980 C C . ALA A 1 259 ? 7.274 -17.319 6.950 1.00 87.88 259 ALA A C 1
ATOM 1982 O O . ALA A 1 259 ? 8.035 -16.488 6.452 1.00 87.88 259 ALA A O 1
ATOM 1983 N N . THR A 1 260 ? 6.049 -17.542 6.477 1.00 91.00 260 THR A N 1
ATOM 1984 C CA . THR A 1 260 ? 5.421 -16.686 5.471 1.00 91.00 260 THR A CA 1
ATOM 1985 C C . THR A 1 260 ? 4.044 -16.258 5.940 1.00 91.00 260 THR A C 1
ATOM 1987 O O . THR A 1 260 ? 3.400 -16.943 6.734 1.00 91.00 260 THR A O 1
ATOM 1990 N N . TRP A 1 261 ? 3.603 -15.105 5.457 1.00 93.81 261 TRP A N 1
ATOM 1991 C CA . TRP A 1 261 ? 2.307 -14.533 5.783 1.00 93.81 261 TRP A CA 1
ATOM 1992 C C . TRP A 1 261 ? 1.569 -14.244 4.487 1.00 93.81 261 TRP A C 1
ATOM 1994 O O . TRP A 1 261 ? 2.169 -13.837 3.491 1.00 93.81 261 TRP A O 1
ATOM 2004 N N . ALA A 1 262 ? 0.269 -14.489 4.505 1.00 93.56 262 ALA A N 1
ATOM 2005 C CA . ALA A 1 262 ? -0.646 -14.110 3.455 1.00 93.56 262 ALA A CA 1
ATOM 2006 C C . ALA A 1 262 ? -1.499 -12.957 3.975 1.00 93.56 262 ALA A C 1
ATOM 2008 O O . ALA A 1 262 ? -2.122 -13.071 5.029 1.00 93.56 262 ALA A O 1
ATOM 2009 N N . LEU A 1 263 ? -1.508 -11.861 3.224 1.00 95.00 263 LEU A N 1
ATOM 2010 C CA . LEU A 1 263 ? -2.421 -10.750 3.428 1.00 95.00 263 LEU A CA 1
ATOM 2011 C C . LEU A 1 263 ? -3.433 -10.760 2.286 1.00 95.00 263 LEU A C 1
ATOM 2013 O O . LEU A 1 263 ? -3.056 -10.703 1.115 1.00 95.00 263 LEU A O 1
ATOM 2017 N N . HIS A 1 264 ? -4.707 -10.843 2.634 1.00 94.56 264 HIS A N 1
ATOM 2018 C CA . HIS A 1 264 ? -5.823 -10.743 1.712 1.00 94.56 264 HIS A CA 1
ATOM 2019 C C . HIS A 1 264 ? -6.523 -9.405 1.921 1.00 94.56 264 HIS A C 1
ATOM 2021 O O . HIS A 1 264 ? -6.751 -8.981 3.053 1.00 94.56 264 HIS A O 1
ATOM 2027 N N . LEU A 1 265 ? -6.873 -8.756 0.815 1.00 93.81 265 LEU A N 1
ATOM 2028 C CA . LEU A 1 265 ? -7.629 -7.516 0.805 1.00 93.81 265 LEU A CA 1
ATOM 2029 C C . LEU A 1 265 ? -8.931 -7.739 0.049 1.00 93.81 265 LEU A C 1
ATOM 2031 O O . LEU A 1 265 ? -8.914 -8.195 -1.094 1.00 93.81 265 LEU A O 1
ATOM 2035 N N . LEU A 1 266 ? -10.045 -7.391 0.682 1.00 93.56 266 LEU A N 1
ATOM 2036 C CA . LEU A 1 266 ? -11.352 -7.327 0.046 1.00 93.56 266 LEU A CA 1
ATOM 2037 C C . LEU A 1 266 ? -11.860 -5.891 0.115 1.00 93.56 266 LEU A C 1
ATOM 2039 O O . LEU A 1 266 ? -11.922 -5.296 1.191 1.00 93.56 266 LEU A O 1
ATOM 2043 N N . VAL A 1 267 ? -12.260 -5.366 -1.039 1.00 91.69 267 VAL A N 1
ATOM 2044 C CA . VAL A 1 267 ? -12.993 -4.107 -1.147 1.00 91.69 267 VAL A CA 1
ATOM 2045 C C . VAL A 1 267 ? -14.325 -4.414 -1.800 1.00 91.69 267 VAL A C 1
ATOM 2047 O O . VAL A 1 267 ? -14.376 -4.889 -2.932 1.00 91.69 267 VAL A O 1
ATOM 2050 N N . GLU A 1 268 ? -15.399 -4.138 -1.081 1.00 92.44 268 GLU A N 1
ATOM 2051 C CA . GLU A 1 268 ? -16.764 -4.285 -1.557 1.00 92.44 268 GLU A CA 1
ATOM 2052 C C . GLU A 1 268 ? -17.441 -2.915 -1.487 1.00 92.44 268 GLU A C 1
ATOM 2054 O O . GLU A 1 268 ? -17.328 -2.204 -0.489 1.00 92.44 268 GLU A O 1
ATOM 2059 N N . LYS A 1 269 ? -18.093 -2.514 -2.579 1.00 91.06 269 LYS A N 1
ATOM 2060 C CA . LYS A 1 269 ? -18.851 -1.264 -2.663 1.00 91.06 269 LYS A CA 1
ATOM 2061 C C . LYS A 1 269 ? -20.276 -1.608 -3.077 1.00 91.06 269 LYS A C 1
ATOM 2063 O O . LYS A 1 269 ? -20.471 -2.166 -4.158 1.00 91.06 269 LYS A O 1
ATOM 2068 N N . THR A 1 270 ? -21.247 -1.298 -2.229 1.00 93.88 270 THR A N 1
ATOM 2069 C CA . THR A 1 270 ? -22.669 -1.610 -2.432 1.00 93.88 270 THR A CA 1
ATOM 2070 C C . THR A 1 270 ? -23.512 -0.348 -2.338 1.00 93.88 270 THR A C 1
ATOM 2072 O O . THR A 1 270 ? -23.044 0.690 -1.878 1.00 93.88 270 THR A O 1
ATOM 2075 N N . ASP A 1 271 ? -24.749 -0.421 -2.832 1.00 94.12 271 ASP A N 1
ATOM 2076 C CA . ASP A 1 271 ? -25.766 0.630 -2.674 1.00 94.12 271 ASP A CA 1
ATOM 2077 C C . ASP A 1 271 ? -25.341 2.034 -3.142 1.00 94.12 271 ASP A C 1
ATOM 2079 O O . ASP A 1 271 ? -25.878 3.047 -2.697 1.00 94.12 271 ASP A O 1
ATOM 2083 N N . PHE A 1 272 ? -24.370 2.113 -4.054 1.00 94.06 272 PHE A N 1
ATOM 2084 C CA . PHE A 1 272 ? -23.904 3.379 -4.605 1.00 94.06 272 PHE A CA 1
ATOM 2085 C C . PHE A 1 272 ? -24.940 3.981 -5.559 1.00 94.06 272 PHE A C 1
ATOM 2087 O O . PHE A 1 272 ? -25.613 3.282 -6.317 1.00 94.06 272 PHE A O 1
ATOM 2094 N N . GLU A 1 273 ? -25.044 5.306 -5.550 1.00 95.25 273 GLU A N 1
ATOM 2095 C CA . GLU A 1 273 ? -26.031 6.044 -6.345 1.00 95.25 273 GLU A CA 1
ATOM 2096 C C . GLU A 1 273 ? -25.587 6.197 -7.801 1.00 95.25 273 GLU A C 1
ATOM 2098 O O . GLU A 1 273 ? -26.398 6.192 -8.727 1.00 95.25 273 GLU A O 1
ATOM 2103 N N . SER A 1 274 ? -24.281 6.360 -8.011 1.00 92.69 274 SER A N 1
ATOM 2104 C CA . SER A 1 274 ? -23.691 6.486 -9.340 1.00 92.69 274 SER A CA 1
ATOM 2105 C C . SER A 1 274 ? -22.277 5.924 -9.375 1.00 92.69 274 SER A C 1
ATOM 2107 O O . SER A 1 274 ? -21.587 5.853 -8.355 1.00 92.69 274 SER A O 1
ATOM 2109 N N . CYS A 1 275 ? -21.841 5.524 -10.567 1.00 92.31 275 CYS A N 1
ATOM 2110 C CA . CYS A 1 275 ? -20.477 5.092 -10.808 1.00 92.31 275 CYS A CA 1
ATOM 2111 C C . CYS A 1 275 ? -19.918 5.704 -12.096 1.00 92.31 275 CYS A C 1
ATOM 2113 O O . CYS A 1 275 ? -20.629 5.912 -13.081 1.00 92.31 275 CYS A O 1
ATOM 2115 N N . LEU A 1 276 ? -18.623 6.000 -12.073 1.00 89.06 276 LEU A N 1
ATOM 2116 C CA . LEU A 1 276 ? -17.834 6.436 -13.212 1.00 89.06 276 LEU A CA 1
ATOM 2117 C C . LEU A 1 276 ? -16.794 5.355 -13.484 1.00 89.06 276 LEU A C 1
ATOM 2119 O O . LEU A 1 276 ? -15.891 5.138 -12.676 1.00 89.06 276 LEU A O 1
ATOM 2123 N N . ALA A 1 277 ? -16.931 4.673 -14.618 1.00 87.31 277 ALA A N 1
ATOM 2124 C CA . ALA A 1 277 ? -15.888 3.796 -15.125 1.00 87.31 277 ALA A CA 1
ATOM 2125 C C . ALA A 1 277 ? -14.817 4.660 -15.798 1.00 87.31 277 ALA A C 1
ATOM 2127 O O . ALA A 1 277 ? -15.038 5.235 -16.865 1.00 87.31 277 ALA A O 1
ATOM 2128 N N . VAL A 1 278 ? -13.660 4.763 -15.158 1.00 80.75 278 VAL A N 1
ATOM 2129 C CA . VAL A 1 278 ? -12.466 5.367 -15.736 1.00 80.75 278 VAL A CA 1
ATOM 2130 C C . VAL A 1 278 ? -11.808 4.295 -16.598 1.00 80.75 278 VAL A C 1
ATOM 2132 O O . VAL A 1 278 ? -11.147 3.382 -16.107 1.00 80.75 278 VAL A O 1
ATOM 2135 N N . VAL A 1 279 ? -12.076 4.376 -17.898 1.00 71.38 279 VAL A N 1
ATOM 2136 C CA . VAL A 1 279 ? -11.422 3.580 -18.939 1.00 71.38 279 VAL A CA 1
ATOM 2137 C C . VAL A 1 279 ? -10.336 4.505 -19.498 1.00 71.38 279 VAL A C 1
ATOM 2139 O O . VAL A 1 279 ? -10.679 5.504 -20.124 1.00 71.38 279 VAL A O 1
ATOM 2142 N N . ASP A 1 280 ? -9.071 4.276 -19.123 1.00 62.41 280 ASP A N 1
ATOM 2143 C CA . ASP A 1 280 ? -7.925 5.201 -19.297 1.00 62.41 280 ASP A CA 1
ATOM 2144 C C . ASP A 1 280 ? -7.901 5.910 -20.676 1.00 62.41 280 ASP A C 1
ATOM 2146 O O . ASP A 1 280 ? -8.176 5.296 -21.703 1.00 62.41 280 ASP A O 1
ATOM 2150 N N . GLU A 1 281 ? -7.615 7.221 -20.744 1.00 47.09 281 GLU A N 1
ATOM 2151 C CA . GLU A 1 281 ? -6.247 7.683 -21.070 1.00 47.09 281 GLU A CA 1
ATOM 2152 C C . GLU A 1 281 ? -5.597 8.705 -20.102 1.00 47.09 281 GLU A C 1
ATOM 2154 O O . GLU A 1 281 ? -4.434 9.053 -20.304 1.00 47.09 281 GLU A O 1
ATOM 2159 N N . GLU A 1 282 ? -6.245 9.185 -19.036 1.00 51.19 282 GLU A N 1
ATOM 2160 C CA . GLU A 1 282 ? -5.572 10.055 -18.047 1.00 51.19 282 GLU A CA 1
ATOM 2161 C C . GLU A 1 282 ? -6.135 9.864 -16.624 1.00 51.19 282 GLU A C 1
ATOM 2163 O O . GLU A 1 282 ? -7.214 10.382 -16.320 1.00 51.19 282 GLU A O 1
ATOM 2168 N N . PRO A 1 283 ? -5.410 9.204 -15.697 1.00 47.25 283 PRO A N 1
ATOM 2169 C CA . PRO A 1 283 ? -5.803 9.209 -14.299 1.00 47.25 283 PRO A CA 1
ATOM 2170 C C . PRO A 1 283 ? -5.548 10.603 -13.713 1.00 47.25 283 PRO A C 1
ATOM 2172 O O . PRO A 1 283 ? -4.420 11.109 -13.661 1.00 47.25 283 PRO A O 1
ATOM 2175 N N . TRP A 1 284 ? -6.633 11.235 -13.275 1.00 41.47 284 TRP A N 1
ATOM 2176 C CA . TRP A 1 284 ? -6.629 12.471 -12.509 1.00 41.47 284 TRP A CA 1
ATOM 2177 C C . TRP A 1 284 ? -5.845 12.260 -11.211 1.00 41.47 284 TRP A C 1
ATOM 2179 O O . TRP A 1 284 ? -6.327 11.604 -10.297 1.00 41.47 284 TRP A O 1
ATOM 2189 N N . PHE A 1 285 ? -4.652 12.844 -11.100 1.00 43.06 285 PHE A N 1
ATOM 2190 C CA . PHE A 1 285 ? -4.003 13.026 -9.802 1.00 43.06 285 PHE A CA 1
ATOM 2191 C C . PHE A 1 285 ? -4.018 14.510 -9.423 1.00 43.06 285 PHE A C 1
ATOM 2193 O O . PHE A 1 285 ? -3.440 15.357 -10.125 1.00 43.06 285 PHE A O 1
ATOM 2200 N N . CYS A 1 286 ? -4.727 14.788 -8.327 1.00 36.50 286 CYS A N 1
ATOM 2201 C CA . CYS A 1 286 ? -4.572 15.960 -7.468 1.00 36.50 286 CYS A CA 1
ATOM 2202 C C . CYS A 1 286 ? -3.430 15.702 -6.471 1.00 36.50 286 CYS A C 1
ATOM 2204 O O . CYS A 1 286 ? -3.306 14.552 -5.999 1.00 36.50 286 CYS A O 1
#